Protein AF-A0A7S1SYM5-F1 (afdb_monomer_lite)

Structure (mmCIF, N/CA/C/O backbone):
data_AF-A0A7S1SYM5-F1
#
_entry.id   AF-A0A7S1SYM5-F1
#
loop_
_atom_site.group_PDB
_atom_site.id
_atom_site.type_symbol
_atom_site.label_atom_id
_atom_site.label_alt_id
_atom_site.label_comp_id
_atom_site.label_asym_id
_atom_site.label_entity_id
_atom_site.label_seq_id
_atom_site.pdbx_PDB_ins_code
_atom_site.Cartn_x
_atom_site.Cartn_y
_atom_site.Cartn_z
_atom_site.occupancy
_atom_site.B_iso_or_equiv
_atom_site.auth_seq_id
_atom_site.auth_comp_id
_atom_site.auth_asym_id
_atom_site.auth_atom_id
_atom_site.pdbx_PDB_model_num
ATOM 1 N N . GLY A 1 1 ? 42.046 -9.701 -51.899 1.00 54.72 1 GLY A N 1
ATOM 2 C CA . GLY A 1 1 ? 41.196 -8.752 -51.160 1.00 54.72 1 GLY A CA 1
ATOM 3 C C . GLY A 1 1 ? 41.971 -7.469 -50.987 1.00 54.72 1 GLY A C 1
ATOM 4 O O . GLY A 1 1 ? 43.163 -7.552 -50.727 1.00 54.72 1 GLY A O 1
ATOM 5 N N . GLY A 1 2 ? 41.330 -6.324 -51.197 1.00 84.88 2 GLY A N 1
ATOM 6 C CA . GLY A 1 2 ? 41.907 -4.997 -50.985 1.00 84.88 2 GLY A CA 1
ATOM 7 C C . GLY A 1 2 ? 40.916 -4.131 -50.215 1.00 84.88 2 GLY A C 1
ATOM 8 O O . GLY A 1 2 ? 39.729 -4.453 -50.175 1.00 84.88 2 GLY A O 1
ATOM 9 N N . VAL A 1 3 ? 41.409 -3.071 -49.584 1.00 93.19 3 VAL A N 1
ATOM 10 C CA . VAL A 1 3 ? 40.565 -2.087 -48.902 1.00 93.19 3 VAL A CA 1
ATOM 11 C C . VAL A 1 3 ? 40.059 -1.096 -49.947 1.00 93.19 3 VAL A C 1
ATOM 13 O O . VAL A 1 3 ? 40.856 -0.536 -50.697 1.00 93.19 3 VAL A O 1
ATOM 16 N N . MET A 1 4 ? 38.745 -0.901 -50.013 1.00 92.38 4 MET A N 1
ATOM 17 C CA . MET A 1 4 ? 38.145 0.229 -50.718 1.00 92.38 4 MET A CA 1
ATOM 18 C C . MET A 1 4 ? 38.021 1.389 -49.729 1.00 92.38 4 MET A C 1
ATOM 20 O O . MET A 1 4 ? 37.467 1.204 -48.649 1.00 92.38 4 MET A O 1
ATOM 24 N N . THR A 1 5 ? 38.513 2.567 -50.109 1.00 94.38 5 THR A N 1
ATOM 25 C CA . THR A 1 5 ? 38.431 3.788 -49.298 1.00 94.38 5 THR A CA 1
ATOM 26 C C . THR A 1 5 ? 37.737 4.879 -50.101 1.00 94.38 5 THR A C 1
ATOM 28 O O . THR A 1 5 ? 38.103 5.125 -51.249 1.00 94.38 5 THR A O 1
ATOM 31 N N . ILE A 1 6 ? 36.760 5.541 -49.488 1.00 95.44 6 ILE A N 1
ATOM 32 C CA . ILE A 1 6 ? 36.095 6.738 -50.011 1.00 95.44 6 ILE A CA 1
ATOM 33 C C . ILE A 1 6 ? 36.614 7.917 -49.186 1.00 95.44 6 ILE A C 1
ATOM 35 O O . ILE A 1 6 ? 36.618 7.841 -47.962 1.00 95.44 6 ILE A O 1
ATOM 39 N N . THR A 1 7 ? 37.117 8.960 -49.846 1.00 95.38 7 THR A N 1
ATOM 40 C CA . THR A 1 7 ? 37.791 10.100 -49.192 1.00 95.38 7 THR A CA 1
ATOM 41 C C . THR A 1 7 ? 36.966 11.386 -49.195 1.00 95.38 7 THR A C 1
ATOM 43 O O . THR A 1 7 ? 37.457 12.409 -48.736 1.00 95.38 7 THR A O 1
ATOM 46 N N . ASP A 1 8 ? 35.763 11.370 -49.771 1.00 96.75 8 ASP A N 1
ATOM 47 C CA . ASP A 1 8 ? 34.820 12.484 -49.654 1.00 96.75 8 ASP A CA 1
ATOM 48 C C . ASP A 1 8 ? 34.323 12.557 -48.198 1.00 96.75 8 ASP A C 1
ATOM 50 O O . ASP A 1 8 ? 33.925 11.543 -47.628 1.00 96.75 8 ASP A O 1
ATOM 54 N N . GLU A 1 9 ? 34.396 13.737 -47.582 1.00 95.88 9 GLU A N 1
ATOM 55 C CA . GLU A 1 9 ? 34.035 13.978 -46.176 1.00 95.88 9 GLU A CA 1
ATOM 56 C C . GLU A 1 9 ? 32.591 14.495 -46.018 1.00 95.88 9 GLU A C 1
ATOM 58 O O . GLU A 1 9 ? 32.188 14.915 -44.933 1.00 95.88 9 GLU A O 1
ATOM 63 N N . THR A 1 10 ? 31.792 14.492 -47.091 1.00 96.56 10 THR A N 1
ATOM 64 C CA . THR A 1 10 ? 30.400 14.955 -47.048 1.00 96.56 10 THR A CA 1
ATOM 65 C C . THR A 1 10 ? 29.561 14.079 -46.105 1.00 96.56 10 THR A C 1
ATOM 67 O O . THR A 1 10 ? 29.305 12.905 -46.386 1.00 96.56 10 THR A O 1
ATOM 70 N N . GLN A 1 11 ? 29.096 14.669 -44.999 1.00 95.94 11 GLN A N 1
ATOM 71 C CA . GLN A 1 11 ? 28.191 14.052 -44.020 1.00 95.94 11 GLN A CA 1
ATOM 72 C C . GLN A 1 11 ? 26.844 13.689 -44.666 1.00 95.94 11 GLN A C 1
ATOM 74 O O . GLN A 1 11 ? 26.252 14.503 -45.378 1.00 95.94 11 GLN A O 1
ATOM 79 N N . SER A 1 12 ? 26.326 12.495 -44.372 1.00 96.44 12 SER A N 1
ATOM 80 C CA . SER A 1 12 ? 24.958 12.120 -44.743 1.00 96.44 12 SER A CA 1
ATOM 81 C C . SER A 1 12 ? 23.951 12.720 -43.756 1.00 96.44 12 SER A C 1
ATOM 83 O O . SER A 1 12 ? 24.117 12.615 -42.541 1.00 96.44 12 SER A O 1
ATOM 85 N N . THR A 1 13 ? 22.916 13.369 -44.284 1.00 94.88 13 THR A N 1
ATOM 86 C CA . THR A 1 13 ? 21.792 13.944 -43.518 1.00 94.88 13 THR A CA 1
ATOM 87 C C . THR A 1 13 ? 20.434 13.393 -43.955 1.00 94.88 13 THR A C 1
ATOM 89 O O . THR A 1 13 ? 19.422 13.722 -43.342 1.00 94.88 13 THR A O 1
ATOM 92 N N . SER A 1 14 ? 20.411 12.582 -45.016 1.00 94.81 14 SER A N 1
ATOM 93 C CA . SER A 1 14 ? 19.266 11.816 -45.514 1.00 94.81 14 SER A CA 1
ATOM 94 C C . SER A 1 14 ? 19.772 10.695 -46.443 1.00 94.81 14 SER A C 1
ATOM 96 O O . SER A 1 14 ? 20.928 10.744 -46.877 1.00 94.81 14 SER A O 1
ATOM 98 N N . PRO A 1 15 ? 18.936 9.714 -46.833 1.00 94.69 15 PRO A N 1
ATOM 99 C CA . PRO A 1 15 ? 19.352 8.603 -47.695 1.00 94.69 15 PRO A CA 1
ATOM 100 C C . PRO A 1 15 ? 19.930 9.002 -49.066 1.00 94.69 15 PRO A C 1
ATOM 102 O O . PRO A 1 15 ? 20.580 8.186 -49.713 1.00 94.69 15 PRO A O 1
ATOM 105 N N . GLY A 1 16 ? 19.689 10.237 -49.526 1.00 95.19 16 GLY A N 1
ATOM 106 C CA . GLY A 1 16 ? 20.163 10.750 -50.818 1.00 95.19 16 GLY A CA 1
ATOM 107 C C . GLY A 1 16 ? 21.430 11.611 -50.756 1.00 95.19 16 GLY A C 1
ATOM 108 O O . GLY A 1 16 ? 21.807 12.185 -51.777 1.00 95.19 16 GLY A O 1
ATOM 109 N N . THR A 1 17 ? 22.063 11.766 -49.588 1.00 95.12 17 THR A N 1
ATOM 110 C CA . THR A 1 17 ? 23.243 12.630 -49.401 1.00 95.12 17 THR A CA 1
ATOM 111 C C . THR A 1 17 ? 24.419 11.886 -48.770 1.00 95.12 17 THR A C 1
ATOM 113 O O . THR A 1 17 ? 24.248 10.872 -48.094 1.00 95.12 17 THR A O 1
ATOM 116 N N . GLY A 1 18 ? 25.626 12.425 -48.960 1.00 95.81 18 GLY A N 1
ATOM 117 C CA . GLY A 1 18 ? 26.860 11.938 -48.345 1.00 95.81 18 GLY A CA 1
ATOM 118 C C . GLY A 1 18 ? 27.878 11.390 -49.347 1.00 95.81 18 GLY A C 1
ATOM 119 O O . GLY A 1 18 ? 27.638 11.348 -50.551 1.00 95.81 18 GLY A O 1
ATOM 120 N N . ALA A 1 19 ? 29.024 10.959 -48.823 1.00 96.56 19 ALA A N 1
ATOM 121 C CA . ALA A 1 19 ? 30.158 10.443 -49.593 1.00 96.56 19 ALA A CA 1
ATOM 122 C C . ALA A 1 19 ? 29.888 9.122 -50.350 1.00 96.56 19 ALA A C 1
ATOM 124 O O . ALA A 1 19 ? 30.554 8.822 -51.342 1.00 96.56 19 ALA A O 1
ATOM 125 N N . LEU A 1 20 ? 28.928 8.315 -49.882 1.00 95.50 20 LEU A N 1
ATOM 126 C CA . LEU A 1 20 ? 28.483 7.074 -50.521 1.00 95.50 20 LEU A CA 1
ATOM 127 C C . LEU A 1 20 ? 26.956 6.989 -50.469 1.00 95.50 20 LEU A C 1
ATOM 129 O O . LEU A 1 20 ? 26.384 6.959 -49.383 1.00 95.50 20 LEU A O 1
ATOM 133 N N . VAL A 1 21 ? 26.317 6.874 -51.634 1.00 96.25 21 VAL A N 1
ATOM 134 C CA . VAL A 1 21 ? 24.870 6.654 -51.770 1.00 96.25 21 VAL A CA 1
ATOM 135 C C . VAL A 1 21 ? 24.629 5.310 -52.454 1.00 96.25 21 VAL A C 1
ATOM 137 O O . VAL A 1 21 ? 25.224 5.018 -53.493 1.00 96.25 21 VAL A O 1
ATOM 140 N N . VAL A 1 22 ? 23.754 4.488 -51.872 1.00 95.81 22 VAL A N 1
ATOM 141 C CA . VAL A 1 22 ? 23.341 3.186 -52.414 1.00 95.81 22 VAL A CA 1
ATOM 142 C C . VAL A 1 22 ? 21.816 3.173 -52.511 1.00 95.81 22 VAL A C 1
ATOM 144 O O . VAL A 1 22 ? 21.139 3.077 -51.498 1.00 95.81 22 VAL A O 1
ATOM 147 N N . GLU A 1 23 ? 21.269 3.275 -53.726 1.00 93.62 23 GLU A N 1
ATOM 148 C CA . GLU A 1 23 ? 19.808 3.312 -53.949 1.00 93.62 23 GLU A CA 1
ATOM 149 C C . GLU A 1 23 ? 19.129 1.933 -53.809 1.00 93.62 23 GLU A C 1
ATOM 151 O O . GLU A 1 23 ? 17.915 1.844 -53.639 1.00 93.62 23 GLU A O 1
ATOM 156 N N . GLY A 1 24 ? 19.905 0.846 -53.906 1.00 94.75 24 GLY A N 1
ATOM 157 C CA . GLY A 1 24 ? 19.446 -0.529 -53.679 1.00 94.75 24 GLY A CA 1
ATOM 158 C C . GLY A 1 24 ? 19.664 -1.012 -52.239 1.00 94.75 24 GLY A C 1
ATOM 159 O O . GLY A 1 24 ? 20.011 -0.248 -51.347 1.00 94.75 24 GLY A O 1
ATOM 160 N N . GLY A 1 25 ? 19.502 -2.318 -52.006 1.00 94.25 25 GLY A N 1
ATOM 161 C CA . GLY A 1 25 ? 19.800 -2.923 -50.703 1.00 94.25 25 GLY A CA 1
ATOM 162 C C . GLY A 1 25 ? 21.305 -3.014 -50.418 1.00 94.25 25 GLY A C 1
ATOM 163 O O . GLY A 1 25 ? 22.087 -3.371 -51.301 1.00 94.25 25 GLY A O 1
ATOM 164 N N . LEU A 1 26 ? 21.701 -2.754 -49.169 1.00 95.62 26 LEU A N 1
ATOM 165 C CA . LEU A 1 26 ? 23.065 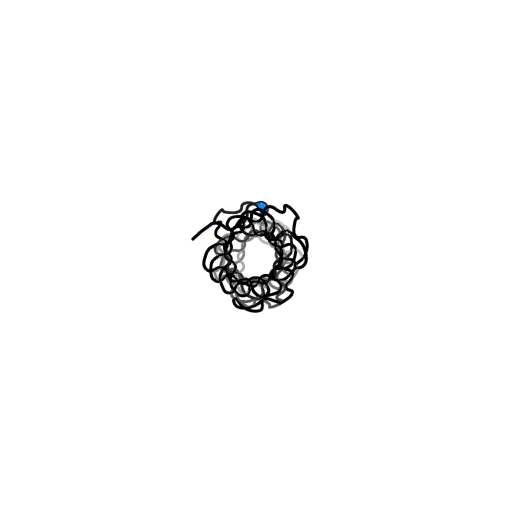-2.951 -48.672 1.00 95.62 26 LEU A CA 1
ATOM 166 C C . LEU A 1 26 ? 23.133 -4.221 -47.812 1.00 95.62 26 LEU A C 1
ATOM 168 O O . LEU A 1 26 ? 22.467 -4.316 -46.786 1.00 95.62 26 LEU A O 1
ATOM 172 N N . GLY A 1 27 ? 23.955 -5.191 -48.215 1.00 95.88 27 GLY A N 1
ATOM 173 C CA . GLY A 1 27 ? 24.239 -6.393 -47.429 1.00 95.88 27 GLY A CA 1
ATOM 174 C C . GLY A 1 27 ? 25.676 -6.394 -46.912 1.00 95.88 27 GLY A C 1
ATOM 175 O O . GLY A 1 27 ? 26.611 -6.273 -47.703 1.00 95.88 27 GLY A O 1
ATOM 176 N N . VAL A 1 28 ? 25.862 -6.583 -45.604 1.00 96.69 28 VAL A N 1
ATOM 177 C CA . VAL A 1 28 ? 27.183 -6.714 -44.971 1.00 96.69 28 VAL A CA 1
ATOM 178 C C . VAL A 1 28 ? 27.247 -8.059 -44.248 1.00 96.69 28 VAL A C 1
ATOM 180 O O . VAL A 1 28 ? 26.489 -8.311 -43.322 1.00 96.69 28 VAL A O 1
ATOM 183 N N . GLY A 1 29 ? 28.131 -8.963 -44.684 1.00 94.50 29 GLY A N 1
ATOM 184 C CA . GLY A 1 29 ? 28.217 -10.331 -44.137 1.00 94.50 29 GLY A CA 1
ATOM 185 C C . GLY A 1 29 ? 28.988 -10.464 -42.814 1.00 94.50 29 GLY A C 1
ATOM 186 O O . GLY A 1 29 ? 29.205 -11.580 -42.338 1.00 94.50 29 GLY A O 1
ATOM 187 N N . LYS A 1 30 ? 29.475 -9.345 -42.274 1.00 95.69 30 LYS A N 1
ATOM 188 C CA . LYS A 1 30 ? 30.255 -9.197 -41.036 1.00 95.69 30 LYS A CA 1
ATOM 189 C C . LYS A 1 30 ? 29.815 -7.901 -40.345 1.00 95.69 30 LYS A C 1
ATOM 191 O O . LYS A 1 30 ? 28.801 -7.319 -40.719 1.00 95.69 30 LYS 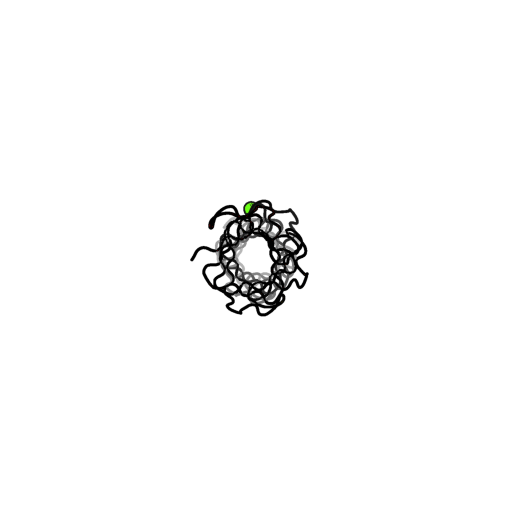A O 1
ATOM 196 N N . ASP A 1 31 ? 30.574 -7.454 -39.358 1.00 95.56 31 ASP A N 1
ATOM 197 C CA . ASP A 1 31 ? 30.227 -6.285 -38.560 1.00 95.56 31 ASP A CA 1
ATOM 198 C C . ASP A 1 31 ? 30.319 -4.987 -39.375 1.00 95.56 31 ASP A C 1
ATOM 200 O O . ASP A 1 31 ? 31.197 -4.820 -40.225 1.00 95.56 31 ASP A O 1
ATOM 204 N N . THR A 1 32 ? 29.420 -4.049 -39.082 1.00 96.31 32 THR A N 1
ATOM 205 C CA . THR A 1 32 ? 29.515 -2.653 -39.524 1.00 96.31 32 THR A CA 1
ATOM 206 C C . THR A 1 32 ? 29.787 -1.787 -38.304 1.00 96.31 32 THR A C 1
ATOM 208 O O . THR A 1 32 ? 29.072 -1.876 -37.310 1.00 96.31 32 THR A O 1
ATOM 211 N N . SER A 1 33 ? 30.818 -0.947 -38.374 1.00 96.25 33 SER A N 1
ATOM 212 C CA . SER A 1 33 ? 31.121 0.046 -37.345 1.00 96.25 33 SER A CA 1
ATOM 213 C C . SER A 1 33 ? 30.829 1.433 -37.905 1.00 96.25 33 SER A C 1
ATOM 215 O O . SER A 1 33 ? 31.365 1.801 -38.950 1.00 96.25 33 SER A O 1
ATOM 217 N N . ILE A 1 34 ? 29.964 2.181 -37.224 1.00 96.50 34 ILE A N 1
ATOM 218 C CA . ILE A 1 34 ? 29.624 3.563 -37.560 1.00 96.50 34 ILE A CA 1
ATOM 219 C C . ILE A 1 34 ? 30.276 4.456 -36.505 1.00 96.50 34 ILE A C 1
ATOM 221 O O . ILE A 1 34 ? 30.027 4.288 -35.315 1.00 96.50 34 ILE A O 1
ATOM 225 N N . GLY A 1 35 ? 31.152 5.367 -36.932 1.00 94.69 35 GLY A N 1
ATOM 226 C CA . GLY A 1 35 ? 31.817 6.310 -36.024 1.00 94.69 35 GLY A CA 1
ATOM 227 C C . GLY A 1 35 ? 30.967 7.534 -35.664 1.00 94.69 35 GLY A C 1
ATOM 228 O O . GLY A 1 35 ? 31.281 8.218 -34.695 1.00 94.69 35 GLY A O 1
ATOM 229 N N . GLY A 1 36 ? 29.926 7.812 -36.454 1.00 93.88 36 GLY A N 1
ATOM 230 C CA . GLY A 1 36 ? 28.935 8.861 -36.208 1.00 93.88 36 GLY A CA 1
ATOM 231 C C . GLY A 1 36 ? 27.561 8.289 -35.862 1.00 93.88 36 GLY A C 1
ATOM 232 O O . GLY A 1 36 ? 27.446 7.170 -35.364 1.00 93.88 36 GLY A O 1
ATOM 233 N N . ASP A 1 37 ? 26.515 9.051 -36.165 1.00 95.00 37 ASP A N 1
ATOM 234 C CA . ASP A 1 37 ? 25.140 8.647 -35.885 1.00 95.00 37 ASP A CA 1
ATOM 235 C C . ASP A 1 37 ? 24.619 7.630 -36.912 1.00 95.00 37 ASP A C 1
ATOM 237 O O . ASP A 1 37 ? 24.888 7.728 -38.112 1.00 95.00 37 ASP A O 1
ATOM 241 N N . LEU A 1 38 ? 23.816 6.676 -36.440 1.00 95.44 38 LEU A N 1
ATOM 242 C CA . LEU A 1 38 ? 22.961 5.847 -37.286 1.00 95.44 38 LEU A CA 1
ATOM 243 C C . LEU A 1 38 ? 21.556 6.456 -37.305 1.00 95.44 38 LEU A C 1
ATOM 245 O O . LEU A 1 38 ? 20.877 6.480 -36.280 1.00 95.44 38 LEU A O 1
ATOM 249 N N . ILE A 1 39 ? 21.107 6.907 -38.475 1.00 95.50 39 ILE A N 1
ATOM 250 C CA . ILE A 1 39 ? 19.749 7.417 -38.692 1.00 95.50 39 ILE A CA 1
ATOM 251 C C . ILE A 1 39 ? 18.975 6.382 -39.512 1.00 95.50 39 ILE A C 1
ATOM 253 O O . ILE A 1 39 ? 19.410 5.990 -40.592 1.00 95.50 39 ILE A O 1
ATOM 257 N N . VAL A 1 40 ? 17.822 5.944 -39.003 1.00 96.06 40 VAL A N 1
ATOM 258 C CA . VAL A 1 40 ? 16.925 5.000 -39.684 1.00 96.06 40 VAL A CA 1
ATOM 259 C C . VAL A 1 40 ? 15.575 5.680 -39.886 1.00 96.06 40 VAL A C 1
ATOM 261 O O . VAL A 1 40 ? 14.808 5.830 -38.943 1.00 96.06 40 VAL A O 1
ATOM 264 N N . GLU A 1 41 ? 15.281 6.099 -41.117 1.00 95.88 41 GLU A N 1
ATOM 265 C CA . GLU A 1 41 ? 14.046 6.835 -41.451 1.00 95.88 41 GLU A CA 1
ATOM 266 C C . GLU A 1 41 ? 12.819 5.932 -41.666 1.00 95.88 41 GLU A C 1
ATOM 268 O O . GLU A 1 41 ? 11.718 6.425 -41.908 1.00 95.88 41 GLU A O 1
ATOM 273 N N . GLY A 1 42 ? 12.983 4.606 -41.595 1.00 95.38 42 GLY A N 1
ATOM 274 C CA . GLY A 1 42 ? 11.859 3.680 -41.699 1.00 95.38 42 GLY A CA 1
ATOM 275 C C . GLY A 1 42 ? 10.813 3.957 -40.615 1.00 95.38 42 GLY A C 1
ATOM 276 O O . GLY A 1 42 ? 11.152 4.136 -39.445 1.00 95.38 42 GLY A O 1
ATOM 277 N N . THR A 1 43 ? 9.534 3.917 -40.977 1.00 95.44 43 THR A N 1
ATOM 278 C CA . THR A 1 43 ? 8.403 4.189 -40.070 1.00 95.44 43 THR A CA 1
ATOM 279 C C . THR A 1 43 ? 7.569 2.947 -39.749 1.00 95.44 43 THR A C 1
ATOM 281 O O . THR A 1 43 ? 6.455 3.064 -39.246 1.00 95.44 43 THR A O 1
ATOM 284 N N . ALA A 1 44 ? 8.077 1.751 -40.060 1.00 95.94 44 ALA A N 1
ATOM 285 C CA . ALA A 1 44 ? 7.372 0.511 -39.770 1.00 95.94 44 ALA A CA 1
ATOM 286 C C . ALA A 1 44 ? 7.286 0.295 -38.251 1.00 95.94 44 ALA A C 1
ATOM 288 O O . ALA A 1 44 ? 8.306 0.304 -37.563 1.00 95.94 44 ALA A O 1
ATOM 289 N N . GLU A 1 45 ? 6.076 0.077 -37.737 1.00 94.69 45 GLU A N 1
ATOM 290 C CA . GLU A 1 45 ? 5.866 -0.279 -36.333 1.00 94.69 45 GLU A CA 1
ATOM 291 C C . GLU A 1 45 ? 6.407 -1.684 -36.032 1.00 94.69 45 GLU A C 1
ATOM 293 O O . GLU A 1 45 ? 6.220 -2.623 -36.814 1.00 94.69 45 GLU A O 1
ATOM 298 N N . SER A 1 46 ? 7.037 -1.835 -34.867 1.00 96.50 46 SER A N 1
ATOM 299 C CA . SER A 1 46 ? 7.436 -3.133 -34.321 1.00 96.50 46 SER A CA 1
ATOM 300 C C . SER A 1 46 ? 6.282 -3.733 -33.522 1.00 96.50 46 SER A C 1
ATOM 302 O O . SER A 1 46 ? 5.998 -3.298 -32.411 1.00 96.50 46 SER A O 1
ATOM 304 N N . ASN A 1 47 ? 5.626 -4.749 -34.082 1.00 94.81 47 ASN A N 1
ATOM 305 C CA . ASN A 1 47 ? 4.548 -5.500 -33.424 1.00 94.81 47 ASN A CA 1
ATOM 306 C C . ASN A 1 47 ? 4.991 -6.913 -32.989 1.00 94.81 47 ASN A C 1
ATOM 308 O O . ASN A 1 47 ? 4.220 -7.662 -32.392 1.00 94.81 47 ASN A O 1
ATOM 312 N N . SER A 1 48 ? 6.227 -7.286 -33.323 1.00 95.88 48 SER A N 1
ATOM 313 C CA . SER A 1 48 ? 6.919 -8.514 -32.926 1.00 95.88 48 SER A CA 1
ATOM 314 C C . SER A 1 48 ? 8.432 -8.313 -33.059 1.00 95.88 48 SER A C 1
ATOM 316 O O . SER A 1 48 ? 8.877 -7.330 -33.660 1.00 95.88 48 SER A O 1
ATOM 318 N N . ILE A 1 49 ? 9.220 -9.281 -32.587 1.00 96.19 49 ILE A N 1
ATOM 319 C CA . ILE A 1 49 ? 10.689 -9.275 -32.697 1.00 96.19 49 ILE A CA 1
ATOM 320 C C . ILE A 1 49 ? 11.229 -9.268 -34.140 1.00 96.19 49 ILE A C 1
ATOM 322 O O . ILE A 1 49 ? 12.396 -8.953 -34.336 1.00 96.19 49 ILE A O 1
ATOM 326 N N . ASP A 1 50 ? 10.400 -9.577 -35.142 1.00 96.88 50 ASP A N 1
ATOM 327 C CA . ASP A 1 50 ? 10.806 -9.686 -36.553 1.00 96.88 50 ASP A CA 1
ATOM 328 C C . ASP A 1 50 ? 10.354 -8.483 -37.406 1.00 96.88 50 ASP A C 1
ATOM 330 O O . ASP A 1 50 ? 10.462 -8.505 -38.634 1.00 96.88 50 ASP A O 1
ATOM 334 N N . THR A 1 51 ? 9.791 -7.442 -36.782 1.00 95.62 51 THR A N 1
ATOM 335 C CA . THR A 1 51 ? 9.168 -6.306 -37.484 1.00 95.62 51 THR A CA 1
ATOM 336 C C . THR A 1 51 ? 9.702 -4.953 -37.026 1.00 95.62 51 THR A C 1
ATOM 338 O O . THR A 1 51 ? 10.242 -4.798 -35.931 1.00 95.62 51 THR A O 1
ATOM 341 N N . GLY A 1 52 ? 9.499 -3.950 -37.878 1.00 95.12 52 GLY A N 1
ATOM 342 C CA . GLY A 1 52 ? 9.908 -2.569 -37.661 1.00 95.12 52 GLY A CA 1
ATOM 343 C C . GLY A 1 52 ? 11.202 -2.202 -38.377 1.00 95.12 52 GLY A C 1
ATOM 344 O O . GLY A 1 52 ? 11.755 -2.974 -39.160 1.00 95.12 52 GLY A O 1
ATOM 345 N N . SER A 1 53 ? 11.658 -0.976 -38.148 1.00 96.06 53 SER A N 1
ATOM 346 C CA . SER A 1 53 ? 12.770 -0.385 -38.904 1.00 96.06 53 SER A CA 1
ATOM 347 C C . SER A 1 53 ? 14.154 -0.833 -38.434 1.00 96.06 53 SER A C 1
ATOM 349 O O . SER A 1 53 ? 15.112 -0.778 -39.202 1.00 96.06 53 SER A O 1
ATOM 351 N N . VAL A 1 54 ? 14.265 -1.286 -37.183 1.00 96.06 54 VAL A N 1
ATOM 352 C CA . VAL A 1 54 ? 15.482 -1.864 -36.604 1.00 96.06 54 VAL A CA 1
ATOM 353 C C . VAL A 1 54 ? 15.116 -3.205 -35.981 1.00 96.06 54 VAL A C 1
ATOM 355 O O . VAL A 1 54 ? 14.337 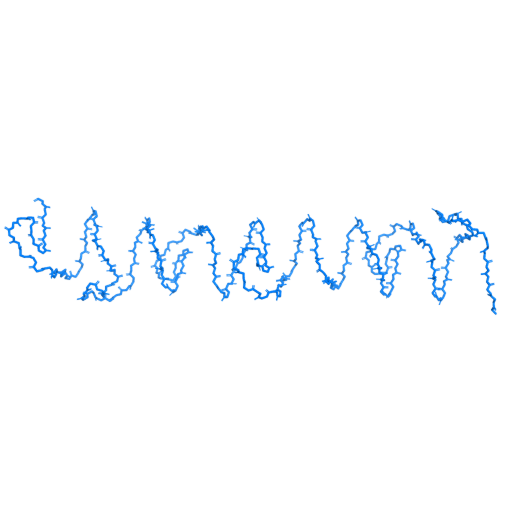-3.253 -35.035 1.00 96.06 54 VAL A O 1
ATOM 358 N N . VAL A 1 55 ? 15.701 -4.286 -36.497 1.00 96.06 55 VAL A N 1
ATOM 359 C CA . VAL A 1 55 ? 15.530 -5.651 -35.980 1.00 96.06 55 VAL A CA 1
ATOM 360 C C . VAL A 1 55 ? 16.895 -6.186 -35.565 1.00 96.06 55 VAL A C 1
ATOM 362 O O . VAL A 1 55 ? 17.805 -6.295 -36.388 1.00 96.06 55 VAL A O 1
ATOM 365 N N . ALA A 1 56 ? 17.042 -6.523 -34.285 1.00 95.38 56 ALA A N 1
ATOM 366 C CA . ALA A 1 56 ? 18.254 -7.114 -33.730 1.00 95.38 56 ALA A CA 1
ATOM 367 C C . ALA A 1 56 ? 17.938 -8.509 -33.176 1.00 95.38 56 ALA A C 1
ATOM 369 O O . ALA A 1 56 ? 17.258 -8.637 -32.167 1.00 95.38 56 ALA A O 1
ATOM 370 N N . TYR A 1 57 ? 18.462 -9.558 -33.817 1.00 91.69 57 TYR A N 1
ATOM 371 C CA . TYR A 1 57 ? 18.272 -10.947 -33.364 1.00 91.69 57 TYR A CA 1
ATOM 372 C C . TYR A 1 57 ? 19.121 -11.317 -32.131 1.00 91.69 57 TYR A C 1
ATOM 374 O O . TYR A 1 57 ? 18.910 -12.364 -31.523 1.00 91.69 57 TYR A O 1
ATOM 382 N N . GLY A 1 58 ? 20.123 -10.495 -31.797 1.00 94.00 58 GLY A N 1
ATOM 383 C CA . GLY A 1 58 ? 20.933 -10.609 -30.582 1.00 94.00 58 GLY A CA 1
ATOM 384 C C . GLY A 1 58 ? 20.484 -9.623 -29.499 1.00 94.00 58 GLY A C 1
ATOM 385 O O . GLY A 1 58 ? 19.332 -9.213 -29.453 1.00 94.00 58 GLY A O 1
ATOM 386 N N . GLY A 1 59 ? 21.408 -9.211 -28.630 1.00 93.69 59 GLY A N 1
ATOM 387 C CA . GLY A 1 59 ? 21.157 -8.128 -27.675 1.00 93.69 59 GLY A CA 1
ATOM 388 C C . GLY A 1 59 ? 21.366 -6.742 -28.291 1.00 93.69 59 GLY A C 1
ATOM 389 O O . GLY A 1 59 ? 22.182 -6.575 -29.198 1.00 93.69 59 GLY A O 1
ATOM 390 N N . LEU A 1 60 ? 20.680 -5.739 -27.746 1.00 96.12 60 LEU A N 1
ATOM 391 C CA . LEU A 1 60 ? 20.942 -4.326 -28.008 1.00 96.12 60 LEU A CA 1
ATOM 392 C C . LEU A 1 60 ? 21.665 -3.721 -26.800 1.00 96.12 60 LEU A C 1
ATOM 394 O O . LEU A 1 60 ? 21.105 -3.641 -25.709 1.00 96.12 60 LEU A O 1
ATOM 398 N N . GLY A 1 61 ? 22.915 -3.300 -26.986 1.00 94.38 61 GLY A N 1
ATOM 399 C CA . GLY A 1 61 ? 23.657 -2.554 -25.972 1.00 94.38 61 GLY A CA 1
ATOM 400 C C . GLY A 1 61 ? 23.433 -1.054 -26.132 1.00 94.38 61 GLY A C 1
ATOM 401 O O . GLY A 1 61 ? 23.746 -0.502 -27.183 1.00 94.38 61 GLY A O 1
ATOM 402 N N . VAL A 1 62 ? 22.946 -0.387 -25.087 1.00 96.88 62 VAL A N 1
ATOM 403 C CA . VAL A 1 62 ? 22.804 1.075 -25.050 1.00 96.88 62 VAL A CA 1
ATOM 404 C C . VAL A 1 62 ? 23.639 1.599 -23.886 1.00 96.88 62 VAL A C 1
ATOM 406 O O . VAL A 1 62 ? 23.273 1.430 -22.730 1.00 96.88 62 VAL A O 1
ATOM 409 N N . ALA A 1 63 ? 24.801 2.188 -24.179 1.00 95.38 63 ALA A N 1
ATOM 410 C CA . ALA A 1 63 ? 25.686 2.737 -23.144 1.00 95.38 63 ALA A CA 1
ATOM 411 C C . ALA A 1 63 ? 25.171 4.069 -22.565 1.00 95.38 63 ALA A C 1
ATOM 413 O O . ALA A 1 63 ? 25.516 4.437 -21.444 1.00 95.38 63 ALA A O 1
ATOM 414 N N . GLY A 1 64 ? 24.379 4.801 -23.354 1.00 95.62 64 GLY A N 1
ATOM 415 C CA . GLY A 1 64 ? 23.696 6.024 -22.944 1.00 95.62 64 GLY A CA 1
ATOM 416 C C . GLY A 1 64 ? 22.247 5.770 -22.531 1.00 95.62 64 GLY A C 1
ATOM 417 O O . GLY A 1 64 ? 21.869 4.675 -22.129 1.00 95.62 64 GLY A O 1
ATOM 418 N N . GLN A 1 65 ? 21.417 6.801 -22.658 1.00 95.62 65 GLN A N 1
ATOM 419 C CA . GLN A 1 65 ? 19.979 6.689 -22.422 1.00 95.62 65 GLN A CA 1
ATOM 420 C C . GLN A 1 65 ? 19.269 6.217 -23.695 1.00 95.62 65 GLN A C 1
ATOM 422 O O . GLN A 1 65 ? 19.577 6.695 -24.785 1.00 95.62 65 GLN A O 1
ATOM 427 N N . ALA A 1 66 ? 18.279 5.340 -23.548 1.00 97.00 66 ALA A N 1
ATOM 428 C CA . ALA A 1 66 ? 17.271 5.114 -24.577 1.00 97.00 66 ALA A CA 1
ATOM 429 C C . ALA A 1 66 ? 16.077 6.037 -24.296 1.00 97.00 66 ALA A C 1
ATOM 431 O O . ALA A 1 66 ? 15.508 5.992 -23.207 1.00 97.00 66 ALA A O 1
ATOM 432 N N . TYR A 1 67 ? 15.706 6.880 -25.259 1.00 96.69 67 TYR A N 1
ATOM 433 C CA . TYR A 1 67 ? 14.512 7.721 -25.175 1.00 96.69 67 TYR A CA 1
ATOM 434 C C . TYR A 1 67 ? 13.460 7.185 -26.145 1.00 96.69 67 TYR A C 1
ATOM 436 O O . TYR A 1 67 ? 13.620 7.293 -27.359 1.00 96.69 67 TYR A O 1
ATOM 444 N N . ILE A 1 68 ? 12.407 6.572 -25.607 1.00 96.69 68 ILE A N 1
ATOM 445 C CA . ILE A 1 68 ? 11.359 5.899 -26.380 1.00 96.69 68 ILE A CA 1
ATOM 446 C C . ILE A 1 68 ? 10.093 6.750 -26.281 1.00 96.69 68 ILE A C 1
ATOM 448 O O . ILE A 1 68 ? 9.584 6.981 -25.189 1.00 96.69 68 ILE A O 1
ATOM 452 N N . GLY A 1 69 ? 9.613 7.261 -27.418 1.00 95.25 69 GLY A N 1
ATOM 453 C CA . GLY A 1 69 ? 8.415 8.111 -27.464 1.00 95.25 69 GLY A CA 1
ATOM 454 C C . GLY A 1 69 ? 7.089 7.341 -27.453 1.00 95.25 69 GLY A C 1
ATOM 455 O O . GLY A 1 69 ? 6.047 7.950 -27.229 1.00 95.25 69 GLY A O 1
ATOM 456 N N . GLY A 1 70 ? 7.129 6.032 -27.719 1.00 94.19 70 GLY A N 1
ATOM 457 C CA . GLY A 1 70 ? 5.979 5.127 -27.679 1.00 94.19 70 GLY A CA 1
ATOM 458 C C . GLY A 1 70 ? 6.078 4.097 -26.555 1.00 94.19 70 GLY A C 1
ATOM 459 O O . GLY A 1 70 ? 6.931 4.194 -25.671 1.00 94.19 70 GLY A O 1
ATOM 460 N N . ASP A 1 71 ? 5.215 3.087 -26.613 1.00 94.88 71 ASP A N 1
ATOM 461 C CA . ASP A 1 71 ? 5.208 2.002 -25.635 1.00 94.88 71 ASP A CA 1
ATOM 462 C C . ASP A 1 71 ? 6.432 1.092 -25.792 1.00 94.88 71 ASP A C 1
ATOM 464 O O . ASP A 1 71 ? 6.952 0.877 -26.887 1.00 94.88 71 ASP A O 1
ATOM 468 N N . THR A 1 72 ? 6.880 0.515 -24.678 1.00 96.00 72 THR A N 1
ATOM 469 C CA . THR A 1 72 ? 7.883 -0.555 -24.677 1.00 96.00 72 THR A CA 1
ATOM 470 C C . THR A 1 72 ? 7.198 -1.862 -24.310 1.00 96.00 72 THR A C 1
ATOM 472 O O . THR A 1 72 ? 6.632 -1.982 -23.224 1.00 96.00 72 THR A O 1
ATOM 475 N N . VAL A 1 73 ? 7.266 -2.852 -25.197 1.00 96.50 73 VAL A N 1
ATOM 476 C CA . VAL A 1 73 ? 6.746 -4.202 -24.950 1.00 96.50 73 VAL A CA 1
ATOM 477 C C . VAL A 1 73 ? 7.919 -5.132 -24.668 1.00 96.50 73 VAL A C 1
ATOM 479 O O . VAL A 1 73 ? 8.851 -5.218 -25.464 1.00 96.50 73 VAL A O 1
ATOM 482 N N . LEU A 1 74 ? 7.869 -5.840 -23.539 1.00 96.00 74 LEU A N 1
ATOM 483 C CA . LEU A 1 74 ? 8.804 -6.913 -23.218 1.00 96.00 74 LEU A CA 1
ATOM 484 C C . LEU A 1 74 ? 8.030 -8.224 -23.116 1.00 96.00 74 LEU A C 1
ATOM 486 O O . LEU A 1 74 ? 7.097 -8.345 -22.327 1.00 96.00 74 LEU A O 1
ATOM 490 N N . GLU A 1 75 ? 8.444 -9.221 -23.894 1.00 95.62 75 GLU A N 1
ATOM 491 C CA . GLU A 1 75 ? 7.894 -10.581 -23.804 1.00 95.62 75 GLU A CA 1
ATOM 492 C C . GLU A 1 75 ? 8.483 -11.378 -22.625 1.00 95.62 75 GLU A C 1
ATOM 494 O O . GLU A 1 75 ? 8.022 -12.474 -22.314 1.00 95.62 75 GLU A O 1
ATOM 499 N N . GLN A 1 76 ? 9.514 -10.832 -21.975 1.00 95.62 76 GLN A N 1
ATOM 500 C CA . GLN A 1 76 ? 10.224 -11.407 -20.832 1.00 95.62 76 GLN A CA 1
ATOM 501 C C . GLN A 1 76 ? 10.320 -10.375 -19.695 1.00 95.62 76 GLN A C 1
ATOM 503 O O . GLN A 1 76 ? 9.684 -9.322 -19.731 1.00 95.62 76 GLN A O 1
ATOM 508 N N . ASN A 1 77 ? 11.111 -10.676 -18.666 1.00 95.19 77 ASN A N 1
ATOM 509 C CA . ASN A 1 77 ? 11.292 -9.793 -17.517 1.00 95.19 77 ASN A CA 1
ATOM 510 C C . ASN A 1 77 ? 12.061 -8.511 -17.873 1.00 95.19 77 ASN A C 1
ATOM 512 O O . ASN A 1 77 ? 12.936 -8.509 -18.738 1.00 95.19 77 ASN A O 1
ATOM 516 N N . LEU A 1 78 ? 11.767 -7.444 -17.128 1.00 96.44 78 LEU A N 1
ATOM 517 C CA . LEU A 1 78 ? 12.580 -6.235 -17.060 1.00 96.44 78 LEU A CA 1
ATOM 518 C C . LEU A 1 78 ? 13.387 -6.251 -15.755 1.00 96.44 78 LEU A C 1
ATOM 520 O O . LEU A 1 78 ? 12.805 -6.124 -14.679 1.00 96.44 78 LEU A O 1
ATOM 524 N N . ASP A 1 79 ? 14.711 -6.352 -15.851 1.00 96.31 79 ASP A N 1
ATOM 525 C CA . ASP A 1 79 ? 15.608 -6.221 -14.701 1.00 96.31 79 ASP A CA 1
ATOM 526 C C . ASP A 1 79 ? 16.081 -4.764 -14.561 1.00 96.31 79 ASP A C 1
ATOM 528 O O . ASP A 1 79 ? 16.724 -4.213 -15.456 1.00 96.31 79 ASP A O 1
ATOM 532 N N . VAL A 1 80 ? 15.779 -4.130 -13.424 1.00 96.88 80 VAL A N 1
ATOM 533 C CA . VAL A 1 80 ? 16.191 -2.751 -13.108 1.00 96.88 80 VAL A CA 1
ATOM 534 C C . VAL A 1 80 ? 17.131 -2.777 -11.905 1.00 96.88 80 VAL A C 1
ATOM 536 O O . VAL A 1 80 ? 16.716 -3.095 -10.797 1.00 96.88 80 VAL A O 1
ATOM 539 N N . TYR A 1 81 ? 18.403 -2.433 -12.115 1.00 94.31 81 TYR A N 1
ATOM 540 C CA . TYR A 1 81 ? 19.440 -2.505 -11.071 1.00 94.31 81 TYR A CA 1
ATOM 541 C C . TYR A 1 81 ? 19.431 -1.331 -10.079 1.00 94.31 81 TYR A C 1
ATOM 543 O O . TYR A 1 81 ? 20.009 -1.435 -9.000 1.00 94.31 81 TYR A O 1
ATOM 551 N N . TYR A 1 82 ? 18.812 -0.210 -10.452 1.00 94.25 82 TYR A N 1
ATOM 552 C CA . TYR A 1 82 ? 18.690 0.984 -9.613 1.00 94.25 82 TYR A CA 1
ATOM 553 C C . TYR A 1 82 ? 17.210 1.240 -9.288 1.00 94.25 82 TYR A C 1
ATOM 555 O O . TYR A 1 82 ? 16.500 0.330 -8.876 1.00 94.25 82 TYR A O 1
ATOM 563 N N . GLY A 1 83 ? 16.729 2.473 -9.452 1.00 93.94 83 GLY A N 1
ATOM 564 C CA . GLY A 1 83 ? 15.326 2.821 -9.248 1.00 93.94 83 GLY A CA 1
ATOM 565 C C . GLY A 1 83 ? 14.516 2.775 -10.540 1.00 93.94 83 GLY A C 1
ATOM 566 O O . GLY A 1 83 ? 15.021 3.097 -11.615 1.00 93.94 83 GLY A O 1
ATOM 567 N N . LEU A 1 84 ? 13.233 2.448 -10.407 1.00 96.38 84 LEU A N 1
ATOM 568 C CA . LEU A 1 84 ? 12.219 2.669 -11.432 1.00 96.38 84 LEU A CA 1
ATOM 569 C C . LEU A 1 84 ? 11.373 3.879 -11.019 1.00 96.38 84 LEU A C 1
ATOM 571 O O . LEU A 1 84 ? 10.712 3.848 -9.983 1.00 96.38 84 LEU A O 1
ATOM 575 N N . ASN A 1 85 ? 11.384 4.942 -11.821 1.00 96.56 85 ASN A N 1
ATOM 576 C CA . ASN A 1 85 ? 10.465 6.065 -11.652 1.00 96.56 85 ASN A CA 1
ATOM 577 C C . ASN A 1 85 ? 9.325 5.943 -12.667 1.00 96.56 85 ASN A C 1
ATOM 579 O O . ASN A 1 85 ? 9.578 5.823 -13.863 1.00 96.56 85 ASN A O 1
ATOM 583 N N . VAL A 1 86 ? 8.081 5.994 -12.190 1.00 96.94 86 VAL A N 1
ATOM 584 C CA . VAL A 1 86 ? 6.888 5.998 -13.043 1.00 96.94 86 VAL A CA 1
ATOM 585 C C . VAL A 1 86 ? 6.111 7.278 -12.763 1.00 96.94 86 VAL A C 1
ATOM 587 O O . VAL A 1 86 ? 5.663 7.500 -11.642 1.00 96.94 86 VAL A O 1
ATOM 590 N N . GLY A 1 87 ? 5.984 8.141 -13.772 1.00 95.31 87 GLY A N 1
ATOM 591 C CA . GLY A 1 87 ? 5.348 9.457 -13.622 1.00 95.31 87 GLY A CA 1
ATOM 592 C C . GLY A 1 87 ? 3.815 9.439 -13.618 1.00 95.31 87 GLY A C 1
ATOM 593 O O . GLY A 1 87 ? 3.196 10.450 -13.297 1.00 95.31 87 GLY A O 1
ATOM 594 N N . LEU A 1 88 ? 3.204 8.311 -13.987 1.00 95.19 88 LEU A N 1
ATOM 595 C CA . LEU A 1 88 ? 1.755 8.104 -14.060 1.00 95.19 88 LEU A CA 1
ATOM 596 C C . LEU A 1 88 ? 1.364 6.832 -13.285 1.00 95.19 88 LEU A C 1
ATOM 598 O O . LEU A 1 88 ? 2.105 6.360 -12.427 1.00 95.19 88 LEU A O 1
ATOM 602 N N . ALA A 1 89 ? 0.182 6.284 -13.559 1.00 95.19 89 ALA A N 1
ATOM 603 C CA . ALA A 1 89 ? -0.290 5.058 -12.932 1.00 95.19 89 ALA A CA 1
ATOM 604 C C . ALA A 1 89 ? 0.429 3.812 -13.476 1.00 95.19 89 ALA A C 1
ATOM 606 O O . ALA A 1 89 ? 0.684 3.697 -14.674 1.00 95.19 89 ALA A O 1
ATOM 607 N N . THR A 1 90 ? 0.653 2.839 -12.593 1.00 96.88 90 THR A N 1
ATOM 608 C CA . THR A 1 90 ? 1.131 1.496 -12.941 1.00 96.88 90 THR A CA 1
ATOM 609 C C . THR A 1 90 ? 0.021 0.486 -12.679 1.00 96.88 90 THR A C 1
ATOM 611 O O . THR A 1 90 ? -0.617 0.526 -11.630 1.00 96.88 90 THR A O 1
ATOM 614 N N . THR A 1 91 ? -0.183 -0.457 -13.599 1.00 96.88 91 THR A N 1
ATOM 615 C CA . THR A 1 91 ? -1.008 -1.651 -13.362 1.00 96.88 91 THR A CA 1
ATOM 616 C C . THR A 1 91 ? -0.102 -2.873 -13.323 1.00 96.88 91 THR A C 1
ATOM 618 O O . THR A 1 91 ? 0.658 -3.101 -14.259 1.00 96.88 91 THR A O 1
ATOM 621 N N . LEU A 1 92 ? -0.188 -3.673 -12.259 1.00 96.69 92 LEU A N 1
ATOM 622 C CA . LEU A 1 92 ? 0.518 -4.950 -12.158 1.00 96.69 92 LEU A CA 1
ATOM 623 C C . LEU A 1 92 ? -0.494 -6.093 -12.190 1.00 96.69 92 LEU A C 1
ATOM 625 O O . LEU A 1 92 ? -1.403 -6.147 -11.368 1.00 96.69 92 LEU A O 1
ATOM 629 N N . GLY A 1 93 ? -0.335 -7.020 -13.136 1.00 95.62 93 GLY A N 1
ATOM 630 C CA . GLY A 1 93 ? -1.292 -8.116 -13.339 1.00 95.62 93 GLY A CA 1
ATOM 631 C C . GLY A 1 93 ? -1.162 -9.286 -12.358 1.00 95.62 93 GLY A C 1
ATOM 632 O O . GLY A 1 93 ? -1.979 -10.203 -12.391 1.00 95.62 93 GLY A O 1
ATOM 633 N N . ARG A 1 94 ? -0.116 -9.306 -11.523 1.00 95.56 94 ARG A N 1
ATOM 634 C CA . ARG A 1 94 ? 0.168 -10.388 -10.567 1.00 95.56 94 ARG A CA 1
ATOM 635 C C . ARG A 1 94 ? 0.573 -9.809 -9.205 1.00 95.56 94 ARG A C 1
ATOM 637 O O . ARG A 1 94 ? -0.168 -9.029 -8.626 1.00 95.56 94 ARG A O 1
ATOM 644 N N . GLN A 1 95 ? 1.723 -10.217 -8.678 1.00 95.62 95 GLN A N 1
ATOM 645 C CA . GLN A 1 95 ? 2.199 -9.877 -7.343 1.00 95.62 95 GLN A CA 1
ATOM 646 C C . GLN A 1 95 ? 3.201 -8.720 -7.390 1.00 95.62 95 GLN A C 1
ATOM 648 O O . GLN A 1 95 ? 4.012 -8.637 -8.308 1.00 95.62 95 GLN A O 1
ATOM 653 N N . VAL A 1 96 ? 3.182 -7.888 -6.348 1.00 97.00 96 VAL A N 1
ATOM 654 C CA . VAL A 1 96 ? 4.291 -7.004 -5.966 1.00 97.00 96 VAL A CA 1
ATOM 655 C C . VAL A 1 96 ? 4.972 -7.635 -4.752 1.00 97.00 96 VAL A C 1
ATOM 657 O O . VAL A 1 96 ? 4.294 -7.973 -3.782 1.00 97.00 96 VAL A O 1
ATOM 660 N N . SER A 1 97 ? 6.290 -7.817 -4.795 1.00 96.81 97 SER A N 1
ATOM 661 C CA . SER A 1 97 ? 7.085 -8.289 -3.656 1.00 96.81 97 SER A CA 1
ATOM 662 C C . SER A 1 97 ? 8.144 -7.247 -3.324 1.00 96.81 97 SER A C 1
ATOM 664 O O . SER A 1 97 ? 8.817 -6.747 -4.223 1.00 96.81 97 SER A O 1
ATOM 666 N N . MET A 1 98 ? 8.268 -6.911 -2.042 1.00 97.06 98 MET A N 1
ATOM 667 C CA . MET A 1 98 ? 9.310 -6.027 -1.527 1.00 97.06 98 MET A CA 1
ATOM 668 C C . MET A 1 98 ? 10.222 -6.836 -0.616 1.00 97.06 98 MET A C 1
ATOM 670 O O . MET A 1 98 ? 9.738 -7.621 0.197 1.00 97.06 98 MET A O 1
ATOM 674 N N . LEU A 1 99 ? 11.531 -6.682 -0.801 1.00 95.75 99 LEU A N 1
ATOM 675 C CA . LEU A 1 99 ? 12.542 -7.510 -0.138 1.00 95.75 99 LEU A CA 1
ATOM 676 C C . LEU A 1 99 ? 13.212 -6.817 1.050 1.00 95.75 99 LEU A C 1
ATOM 678 O O . LEU A 1 99 ? 13.967 -7.464 1.768 1.00 95.75 99 LEU A O 1
ATOM 682 N N . ASP A 1 100 ? 12.967 -5.522 1.245 1.00 96.50 100 ASP A N 1
ATOM 683 C CA . ASP A 1 100 ? 13.456 -4.818 2.425 1.00 96.50 100 ASP A CA 1
ATOM 684 C C . ASP A 1 100 ? 12.698 -5.314 3.664 1.00 96.50 100 ASP A C 1
ATOM 686 O O . ASP A 1 100 ? 11.477 -5.183 3.757 1.00 96.50 100 ASP A O 1
ATOM 690 N N . THR A 1 101 ? 13.431 -5.942 4.585 1.00 95.88 101 THR A N 1
ATOM 691 C CA . THR A 1 101 ? 12.913 -6.520 5.833 1.00 95.88 101 THR A CA 1
ATOM 692 C C . THR A 1 101 ? 13.189 -5.634 7.045 1.00 95.88 101 THR A C 1
ATOM 694 O O . THR A 1 101 ? 13.105 -6.109 8.175 1.00 95.88 101 THR A O 1
ATOM 697 N N . THR A 1 102 ? 13.614 -4.389 6.836 1.00 95.31 102 THR A N 1
ATOM 698 C CA . THR A 1 102 ? 13.897 -3.454 7.925 1.00 95.31 102 THR A CA 1
ATOM 699 C C . THR A 1 102 ? 12.590 -3.052 8.607 1.00 95.31 102 THR A C 1
ATOM 701 O O . THR A 1 102 ? 11.653 -2.602 7.947 1.00 95.31 102 THR A O 1
ATOM 704 N N . ASP A 1 103 ? 12.521 -3.208 9.932 1.00 94.50 103 ASP A N 1
ATOM 705 C CA . ASP A 1 103 ? 11.369 -2.751 10.709 1.00 94.50 103 ASP A CA 1
ATOM 706 C C . ASP A 1 103 ? 11.222 -1.229 10.586 1.00 94.50 103 ASP A C 1
ATOM 708 O O . ASP A 1 103 ? 12.157 -0.472 10.853 1.00 94.50 103 ASP A O 1
ATOM 712 N N . ALA A 1 104 ? 10.027 -0.773 10.219 1.00 95.75 104 ALA A N 1
ATOM 713 C CA . ALA A 1 104 ? 9.717 0.646 10.142 1.00 95.75 104 ALA A CA 1
ATOM 714 C C . ALA A 1 104 ? 9.322 1.189 11.522 1.00 95.75 104 ALA A C 1
ATOM 716 O O . ALA A 1 104 ? 8.388 0.679 12.144 1.00 95.75 104 ALA A O 1
ATOM 717 N N . THR A 1 105 ? 9.966 2.267 11.977 1.00 92.62 105 THR A N 1
ATOM 718 C CA . THR A 1 105 ? 9.521 3.014 13.171 1.00 92.62 105 THR A CA 1
ATOM 719 C C . THR A 1 105 ? 8.781 4.304 12.814 1.00 92.62 105 THR A C 1
ATOM 721 O O . THR A 1 105 ? 8.147 4.931 13.664 1.00 92.62 105 THR A O 1
ATOM 724 N N . SER A 1 106 ? 8.810 4.678 11.532 1.00 91.69 106 SER A N 1
ATOM 725 C CA . SER A 1 106 ? 8.079 5.800 10.948 1.00 91.69 106 SER A CA 1
ATOM 726 C C . SER A 1 106 ? 7.647 5.494 9.509 1.00 91.69 106 SER A C 1
ATOM 728 O O . SER A 1 106 ? 8.144 4.562 8.878 1.00 91.69 106 SER A O 1
ATOM 730 N N . ILE A 1 107 ? 6.748 6.312 8.952 1.00 91.50 107 ILE A N 1
ATOM 731 C CA . ILE A 1 107 ? 6.257 6.130 7.576 1.00 91.50 107 ILE A CA 1
ATOM 732 C C . ILE A 1 107 ? 7.352 6.249 6.507 1.00 91.50 107 ILE A C 1
ATOM 734 O O . ILE A 1 107 ? 7.169 5.725 5.419 1.00 91.50 107 ILE A O 1
ATOM 738 N N . SER A 1 108 ? 8.462 6.944 6.776 1.00 90.75 108 SER A N 1
ATOM 739 C CA . SER A 1 108 ? 9.534 7.163 5.793 1.00 90.75 108 SER A CA 1
ATOM 740 C C . SER A 1 108 ? 10.575 6.047 5.757 1.00 90.75 108 SER A C 1
ATOM 742 O O . SER A 1 108 ? 11.383 6.012 4.837 1.00 90.75 108 SER A O 1
ATOM 744 N N . GLU A 1 109 ? 10.577 5.168 6.758 1.00 92.19 109 GLU A N 1
ATOM 745 C CA . GLU A 1 109 ? 11.493 4.022 6.851 1.00 92.19 109 GLU A CA 1
ATOM 746 C C . GLU A 1 109 ? 10.881 2.738 6.278 1.00 92.19 109 GLU A C 1
ATOM 748 O O . GLU A 1 109 ? 11.578 1.743 6.119 1.00 92.19 109 GLU A O 1
ATOM 753 N N . ALA A 1 110 ? 9.578 2.737 5.985 1.00 94.06 110 ALA A N 1
ATOM 754 C CA . ALA A 1 110 ? 8.882 1.553 5.508 1.00 94.06 110 ALA A CA 1
ATOM 755 C C . ALA A 1 110 ? 9.290 1.173 4.078 1.00 94.06 110 ALA A C 1
ATOM 757 O O . ALA A 1 110 ? 9.381 2.027 3.198 1.00 94.06 110 ALA A O 1
ATOM 758 N N . ALA A 1 111 ? 9.420 -0.135 3.828 1.00 96.38 111 ALA A N 1
ATOM 759 C CA . ALA A 1 111 ? 9.666 -0.691 2.495 1.00 96.38 111 ALA A CA 1
ATOM 760 C C . ALA A 1 111 ? 8.616 -0.232 1.463 1.00 96.38 111 ALA A C 1
ATOM 762 O O . ALA A 1 111 ? 8.936 0.038 0.307 1.00 96.38 111 ALA A O 1
ATOM 763 N N . VAL A 1 112 ? 7.357 -0.118 1.902 1.00 96.31 112 VAL A N 1
ATOM 764 C CA . VAL A 1 112 ? 6.239 0.425 1.125 1.00 96.31 112 VAL A CA 1
ATOM 765 C C . VAL A 1 112 ? 5.852 1.769 1.732 1.00 96.31 112 VAL A C 1
ATOM 767 O O . VAL A 1 112 ? 5.460 1.823 2.897 1.00 96.31 112 VAL A O 1
ATOM 770 N N . THR A 1 113 ? 5.857 2.838 0.937 1.00 95.62 113 THR A N 1
ATOM 771 C CA . THR A 1 113 ? 5.285 4.130 1.340 1.00 95.62 113 THR A CA 1
ATOM 772 C C . THR A 1 113 ? 4.194 4.553 0.364 1.00 95.62 113 THR A C 1
ATOM 774 O O . THR A 1 113 ? 4.325 4.407 -0.851 1.00 95.62 113 THR A O 1
ATOM 777 N N . LEU A 1 114 ? 3.076 5.043 0.900 1.00 95.44 114 LEU A N 1
ATOM 778 C CA . LEU A 1 114 ? 1.922 5.491 0.124 1.00 95.44 114 LEU A CA 1
ATOM 779 C C . LEU A 1 114 ? 1.499 6.861 0.643 1.00 95.44 114 LEU A C 1
ATOM 781 O O . LEU A 1 114 ? 0.973 6.975 1.746 1.00 95.44 114 LEU A O 1
ATOM 785 N N . SER A 1 115 ? 1.727 7.906 -0.152 1.00 94.19 115 SER A N 1
ATOM 786 C CA . SER A 1 115 ? 1.289 9.266 0.200 1.00 94.19 115 SER A CA 1
ATOM 787 C C . SER A 1 115 ? -0.227 9.458 0.049 1.00 94.19 115 SER A C 1
ATOM 789 O O . SER A 1 115 ? -0.786 10.395 0.612 1.00 94.19 115 SER A O 1
ATOM 791 N N . GLY A 1 116 ? -0.882 8.604 -0.746 1.00 95.31 116 GLY A N 1
ATOM 792 C CA . GLY A 1 116 ? -2.336 8.554 -0.918 1.00 95.31 116 GLY A CA 1
ATOM 793 C C . GLY A 1 116 ? -2.987 7.421 -0.118 1.00 95.31 116 GLY A C 1
ATOM 794 O O . GLY A 1 116 ? -2.340 6.743 0.673 1.00 95.31 116 GLY A O 1
ATOM 795 N N . GLY A 1 117 ? -4.283 7.201 -0.344 1.00 95.88 117 GLY A N 1
ATOM 796 C CA . GLY A 1 117 ? -5.005 6.081 0.264 1.00 95.88 117 GLY A CA 1
ATOM 797 C C . GLY A 1 117 ? -4.609 4.721 -0.323 1.00 95.88 117 GLY A C 1
ATOM 798 O O . GLY A 1 117 ? -4.188 4.624 -1.474 1.00 95.88 117 GLY A O 1
ATOM 799 N N . MET A 1 118 ? -4.807 3.665 0.466 1.00 96.94 118 MET A N 1
ATOM 800 C CA . MET A 1 118 ? -4.714 2.269 0.033 1.00 96.94 118 MET A CA 1
ATOM 801 C C . MET A 1 118 ? -6.124 1.686 -0.096 1.00 96.94 118 MET A C 1
ATOM 803 O O . MET A 1 118 ? -6.904 1.751 0.851 1.00 96.94 118 MET A O 1
ATOM 807 N N . GLY A 1 119 ? -6.443 1.093 -1.246 1.00 97.25 119 GLY A N 1
ATOM 808 C CA . GLY A 1 119 ? -7.668 0.318 -1.443 1.00 97.25 119 GLY A CA 1
ATOM 809 C C . GLY A 1 119 ? -7.351 -1.171 -1.520 1.00 97.25 119 GLY A C 1
ATOM 810 O O . GLY A 1 119 ? -6.519 -1.576 -2.329 1.00 97.25 119 GLY A O 1
ATOM 811 N N . VAL A 1 120 ? -8.031 -1.990 -0.717 1.00 98.00 120 VAL A N 1
ATOM 812 C CA . VAL A 1 120 ? -7.884 -3.452 -0.742 1.00 98.00 120 VAL A CA 1
ATOM 813 C C . VAL A 1 120 ? -9.269 -4.075 -0.890 1.00 98.00 120 VAL A C 1
ATOM 815 O O . VAL A 1 120 ? -10.149 -3.848 -0.070 1.00 98.00 120 VAL A O 1
ATOM 818 N N . ALA A 1 121 ? -9.485 -4.828 -1.969 1.00 97.62 121 ALA A N 1
ATOM 819 C CA . ALA A 1 121 ? -10.786 -5.440 -2.275 1.00 97.62 121 ALA A CA 1
ATOM 820 C C . ALA A 1 121 ? -11.033 -6.773 -1.543 1.00 97.62 121 ALA A C 1
ATOM 822 O O . ALA A 1 121 ? -12.114 -7.353 -1.640 1.00 97.62 121 ALA A O 1
ATOM 823 N N . LYS A 1 122 ? -9.997 -7.298 -0.893 1.00 97.69 122 LYS A N 1
ATOM 824 C CA . LYS A 1 122 ? -9.953 -8.576 -0.182 1.00 97.69 122 LYS A CA 1
ATOM 825 C C . LYS A 1 122 ? -9.266 -8.358 1.165 1.00 97.69 122 LYS A C 1
ATOM 827 O O . LYS A 1 122 ? -9.012 -7.221 1.553 1.00 97.69 122 LYS A O 1
ATOM 832 N N . ASP A 1 123 ? -8.967 -9.446 1.851 1.00 97.62 123 ASP A N 1
ATOM 833 C CA . ASP A 1 123 ? -8.385 -9.404 3.184 1.00 97.62 123 ASP A CA 1
ATOM 834 C C . ASP A 1 123 ? -6.950 -8.861 3.173 1.00 97.62 123 ASP A C 1
ATOM 836 O O . ASP A 1 123 ? -6.188 -9.044 2.217 1.00 97.62 123 ASP A O 1
ATOM 840 N N . VAL A 1 124 ? -6.579 -8.212 4.276 1.00 97.88 124 VAL A N 1
ATOM 841 C CA . VAL A 1 124 ? -5.201 -7.815 4.577 1.00 97.88 124 VAL A CA 1
ATOM 842 C C . VAL A 1 124 ? -4.689 -8.731 5.682 1.00 97.88 124 VAL A C 1
ATOM 844 O O . VAL A 1 124 ? -5.233 -8.741 6.782 1.00 97.88 124 VAL A O 1
ATOM 847 N N . HIS A 1 125 ? -3.625 -9.486 5.409 1.00 97.75 125 HIS A N 1
ATOM 848 C CA . HIS A 1 125 ? -2.945 -10.294 6.421 1.00 97.75 125 HIS A CA 1
ATOM 849 C C . HIS A 1 125 ? -1.705 -9.565 6.933 1.00 97.75 125 HIS A C 1
ATOM 851 O O . HIS A 1 125 ? -0.782 -9.288 6.168 1.00 97.75 125 HIS A O 1
ATOM 857 N N . ILE A 1 126 ? -1.676 -9.285 8.235 1.00 97.50 126 ILE A N 1
ATOM 858 C CA . ILE A 1 126 ? -0.565 -8.608 8.906 1.00 97.50 126 ILE A CA 1
ATOM 859 C C . ILE A 1 126 ? 0.081 -9.615 9.857 1.00 97.50 126 ILE A C 1
ATOM 861 O O . ILE A 1 126 ? -0.558 -10.081 10.794 1.00 97.50 126 ILE A O 1
ATOM 865 N N . GLY A 1 127 ? 1.338 -9.983 9.594 1.00 96.12 127 GLY A N 1
ATOM 866 C CA . GLY A 1 127 ? 2.083 -10.922 10.445 1.00 96.12 127 GLY A CA 1
ATOM 867 C C . GLY A 1 127 ? 2.640 -10.297 11.731 1.00 96.12 127 GLY A C 1
ATOM 868 O O . GLY A 1 127 ? 3.010 -11.023 12.647 1.00 96.12 127 GLY A O 1
ATOM 869 N N . GLY A 1 128 ? 2.713 -8.963 11.785 1.00 94.56 128 GLY A N 1
ATOM 870 C CA . GLY A 1 128 ? 3.131 -8.180 12.949 1.00 94.56 128 GLY A CA 1
ATOM 871 C C . GLY A 1 128 ? 2.007 -7.294 13.491 1.00 94.56 128 GLY A C 1
ATOM 872 O O . GLY A 1 128 ? 0.826 -7.567 13.297 1.00 94.56 128 GLY A O 1
ATOM 873 N N . ASN A 1 129 ? 2.379 -6.202 14.156 1.00 94.50 129 ASN A N 1
ATOM 874 C CA . ASN A 1 129 ? 1.420 -5.248 14.712 1.00 94.50 129 ASN A CA 1
ATOM 875 C C . ASN A 1 129 ? 0.900 -4.268 13.647 1.00 94.50 129 ASN A C 1
ATOM 877 O O . ASN A 1 129 ? 1.631 -3.879 12.736 1.00 94.50 129 ASN A O 1
ATOM 881 N N . LEU A 1 130 ? -0.339 -3.801 13.817 1.00 95.88 130 LEU A N 1
ATOM 882 C CA . LEU A 1 130 ? -0.899 -2.678 13.066 1.00 95.88 130 LEU A CA 1
ATOM 883 C C . LEU A 1 130 ? -0.738 -1.382 13.873 1.00 95.88 130 LEU A C 1
ATOM 885 O O . LEU A 1 130 ? -1.348 -1.223 14.928 1.00 95.88 130 LEU A O 1
ATOM 889 N N . PHE A 1 131 ? 0.049 -0.441 13.354 1.00 94.31 131 PHE A N 1
ATOM 890 C CA . PHE A 1 131 ? 0.210 0.893 13.934 1.00 94.31 131 PHE A CA 1
ATOM 891 C C . PHE A 1 131 ? -0.600 1.918 13.137 1.00 94.31 131 PHE A C 1
ATOM 893 O O . PHE A 1 131 ? -0.397 2.077 11.934 1.00 94.31 131 PHE A O 1
ATOM 900 N N . VAL A 1 132 ? -1.505 2.638 13.806 1.00 95.56 132 VAL A N 1
ATOM 901 C CA . VAL A 1 132 ? -2.355 3.670 13.193 1.00 95.56 132 VAL A CA 1
ATOM 902 C C . VAL A 1 132 ? -2.205 4.965 13.981 1.00 95.56 132 VAL A C 1
ATOM 904 O O . VAL A 1 132 ? -2.507 5.010 15.167 1.00 95.56 132 VAL A O 1
ATOM 907 N N . ALA A 1 133 ? -1.723 6.024 13.328 1.00 93.94 133 ALA A N 1
ATOM 908 C CA . ALA A 1 133 ? -1.451 7.306 13.987 1.00 93.94 133 ALA A CA 1
ATOM 909 C C . ALA A 1 133 ? -2.721 8.106 14.340 1.00 93.94 133 ALA A C 1
ATOM 911 O O . ALA A 1 133 ? -2.675 9.024 15.152 1.00 93.94 133 ALA A O 1
ATOM 912 N N . SER A 1 134 ? -3.844 7.807 13.687 1.00 95.12 134 SER A N 1
ATOM 913 C CA . SER A 1 134 ? -5.147 8.441 13.920 1.00 95.12 134 SER A CA 1
ATOM 914 C C . SER A 1 134 ? -6.154 7.392 14.407 1.00 95.12 134 SER A C 1
ATOM 916 O O . SER A 1 134 ? -5.809 6.552 15.230 1.00 95.12 134 SER A O 1
ATOM 918 N N . GLY A 1 135 ? -7.403 7.431 13.941 1.00 95.56 135 GLY A N 1
ATOM 919 C CA . GLY A 1 135 ? -8.414 6.433 14.288 1.00 95.56 135 GLY A CA 1
ATOM 920 C C . GLY A 1 135 ? -8.538 5.314 13.256 1.00 95.56 135 GLY A C 1
ATOM 921 O O . GLY A 1 135 ? -8.119 5.456 12.108 1.00 95.56 135 GLY A O 1
ATOM 922 N N . ILE A 1 136 ? -9.194 4.232 13.670 1.00 97.69 136 ILE A N 1
ATOM 923 C CA . ILE A 1 136 ? -9.718 3.183 12.792 1.00 97.69 136 ILE A CA 1
ATOM 924 C C . ILE A 1 136 ? -11.243 3.310 12.801 1.00 97.69 136 ILE A C 1
ATOM 926 O O . ILE A 1 136 ? -11.841 3.483 13.862 1.00 97.69 136 ILE A O 1
ATOM 930 N N . GLN A 1 137 ? -11.873 3.233 11.630 1.00 97.38 137 GLN A N 1
ATOM 931 C CA . GLN A 1 137 ? -13.328 3.216 11.496 1.00 97.38 137 GLN A CA 1
ATOM 932 C C . GLN A 1 137 ? -13.764 1.903 10.850 1.00 97.38 137 GLN A C 1
ATOM 934 O O . GLN A 1 137 ? -13.295 1.558 9.769 1.00 97.38 137 GLN A O 1
ATOM 939 N N . PHE A 1 138 ? -14.704 1.220 11.496 1.00 97.56 138 PHE A N 1
ATOM 940 C CA . PHE A 1 138 ? -15.411 0.072 10.940 1.00 97.56 138 PHE A CA 1
ATOM 941 C C . PHE A 1 138 ? -16.795 0.538 10.490 1.00 97.56 138 PHE A C 1
ATOM 943 O O . PHE A 1 138 ? -17.508 1.188 11.253 1.00 97.56 138 PHE A O 1
ATOM 950 N N . THR A 1 139 ? -17.145 0.271 9.234 1.00 97.50 139 THR A N 1
ATOM 951 C CA . THR A 1 139 ? -18.419 0.694 8.629 1.00 97.50 139 THR A CA 1
ATOM 952 C C . THR A 1 139 ? -19.438 -0.434 8.524 1.00 97.50 139 THR A C 1
ATOM 954 O O . THR A 1 139 ? -20.589 -0.175 8.174 1.00 97.50 139 THR A O 1
ATOM 957 N N . ASP A 1 140 ? -19.033 -1.671 8.817 1.00 97.75 140 ASP A N 1
ATOM 958 C CA . ASP A 1 140 ? -19.967 -2.777 8.968 1.00 97.75 140 ASP A CA 1
ATOM 959 C C . ASP A 1 140 ? -20.922 -2.469 10.134 1.00 97.75 140 ASP A C 1
ATOM 961 O O . ASP A 1 140 ? -20.507 -2.025 11.203 1.00 97.75 140 ASP A O 1
ATOM 965 N N . THR A 1 141 ? -22.218 -2.649 9.887 1.00 96.88 141 THR A N 1
ATOM 966 C CA . THR A 1 141 ? -23.307 -2.344 10.831 1.00 96.88 141 THR A CA 1
ATOM 967 C C . THR A 1 141 ? -23.887 -3.605 11.467 1.00 96.88 141 THR A C 1
ATOM 969 O O . THR A 1 141 ? -24.923 -3.547 12.121 1.00 96.88 141 THR A O 1
ATOM 972 N N . THR A 1 142 ? -23.238 -4.753 11.263 1.00 96.88 142 THR A N 1
ATOM 973 C CA . THR A 1 142 ? -23.630 -6.027 11.859 1.00 96.88 142 THR A CA 1
ATOM 974 C C . THR A 1 142 ? -23.441 -5.979 13.377 1.00 96.88 142 THR A C 1
ATOM 976 O O . THR A 1 142 ? -22.313 -5.860 13.864 1.00 96.88 142 THR A O 1
ATOM 979 N N . ASP A 1 143 ? -24.546 -6.091 14.120 1.00 96.62 143 ASP A N 1
ATOM 980 C CA . ASP A 1 143 ? -24.533 -6.223 15.579 1.00 96.62 143 ASP A CA 1
ATOM 981 C C . ASP A 1 143 ? -23.783 -7.494 16.010 1.00 96.62 143 ASP A C 1
ATOM 983 O O . ASP A 1 143 ? -23.867 -8.543 15.368 1.00 96.62 143 ASP A O 1
ATOM 987 N N . SER A 1 144 ? -23.077 -7.409 17.138 1.00 97.50 144 SER A N 1
ATOM 988 C CA . SER A 1 144 ? -22.492 -8.576 17.800 1.00 97.50 144 SER A CA 1
ATOM 989 C C . SER A 1 144 ? -23.566 -9.290 18.621 1.00 97.50 144 SER A C 1
ATOM 991 O O . SER A 1 144 ? -24.230 -8.682 19.464 1.00 97.50 144 SER A O 1
ATOM 993 N N . THR A 1 145 ? -23.743 -10.587 18.370 1.00 95.75 145 THR A N 1
ATOM 994 C CA . THR A 1 145 ? -24.706 -11.434 19.102 1.00 95.75 145 THR A CA 1
ATOM 995 C C . THR A 1 145 ? -24.030 -12.465 20.002 1.00 95.75 145 THR A C 1
ATOM 997 O O . THR A 1 145 ? -24.657 -12.986 20.922 1.00 95.75 145 THR A O 1
ATOM 1000 N N . ASP A 1 146 ? -22.747 -12.718 19.761 1.00 95.62 146 ASP A N 1
ATOM 1001 C CA . ASP A 1 146 ? -21.844 -13.533 20.566 1.00 95.62 146 ASP A CA 1
ATOM 1002 C C . ASP A 1 146 ? -20.403 -13.005 20.407 1.00 95.62 146 ASP A C 1
ATOM 1004 O O . ASP A 1 146 ? -20.159 -12.010 19.722 1.00 95.62 146 ASP A O 1
ATOM 1008 N N . LYS A 1 147 ? -19.433 -13.669 21.041 1.00 96.06 147 LYS A N 1
ATOM 1009 C CA . LYS A 1 147 ? -18.024 -13.247 21.024 1.00 96.06 147 LYS A CA 1
ATOM 1010 C C . LYS A 1 147 ? -17.325 -13.358 19.655 1.00 96.06 147 LYS A C 1
ATOM 1012 O O . LYS A 1 147 ? -16.238 -12.812 19.521 1.00 96.06 147 LYS A O 1
ATOM 1017 N N . ASP A 1 148 ? -17.925 -14.040 18.677 1.00 97.00 148 ASP A N 1
ATOM 1018 C CA . ASP A 1 148 ? -17.308 -14.381 17.386 1.00 97.00 148 ASP A CA 1
ATOM 1019 C C . ASP A 1 148 ? -17.996 -13.669 16.202 1.00 97.00 148 ASP A C 1
ATOM 1021 O O . ASP A 1 148 ? -17.733 -13.976 15.037 1.00 97.00 148 ASP A O 1
ATOM 1025 N N . THR A 1 149 ? -18.895 -12.718 16.483 1.00 96.38 149 THR A N 1
ATOM 1026 C CA . THR A 1 149 ? -19.716 -12.018 15.484 1.00 96.38 149 THR A CA 1
ATOM 1027 C C . THR A 1 149 ? -19.662 -10.499 15.635 1.00 96.38 149 THR A C 1
ATOM 1029 O O . THR A 1 149 ? -19.396 -9.961 16.710 1.00 96.38 149 THR A O 1
ATOM 1032 N N . GLY A 1 150 ? -19.979 -9.800 14.543 1.00 96.19 150 GLY A N 1
ATOM 1033 C CA . GLY A 1 150 ? -20.060 -8.342 14.472 1.00 96.19 150 GLY A CA 1
ATOM 1034 C C . GLY A 1 150 ? -18.934 -7.714 13.648 1.00 96.19 150 GLY A C 1
ATOM 1035 O O . GLY A 1 150 ? -18.077 -8.402 13.098 1.00 96.19 150 GLY A O 1
ATOM 1036 N N . ALA A 1 151 ? -18.945 -6.384 13.566 1.00 97.25 151 ALA A N 1
ATOM 1037 C CA . ALA A 1 151 ? -18.002 -5.606 12.755 1.00 97.25 151 ALA A CA 1
ATOM 1038 C C . ALA A 1 151 ? -16.534 -5.688 13.218 1.00 97.25 151 ALA A C 1
ATOM 1040 O O . ALA A 1 151 ? -15.615 -5.468 12.428 1.00 97.25 151 ALA A O 1
ATOM 1041 N N . LEU A 1 152 ? -16.311 -5.957 14.506 1.00 96.94 152 LEU A N 1
ATOM 1042 C CA . LEU A 1 152 ? -14.991 -6.077 15.112 1.00 96.94 152 LEU A CA 1
ATOM 1043 C C . LEU A 1 152 ? -15.004 -7.225 16.124 1.00 96.94 152 LEU A C 1
ATOM 1045 O O . LEU A 1 152 ? -15.732 -7.170 17.112 1.00 96.94 152 LEU A O 1
ATOM 1049 N N . VAL A 1 153 ? -14.155 -8.224 15.890 1.00 97.38 153 VAL A N 1
ATOM 1050 C CA . VAL A 1 153 ? -13.936 -9.368 16.783 1.00 97.38 153 VAL A CA 1
ATOM 1051 C C . VAL A 1 153 ? -12.496 -9.320 17.286 1.00 97.38 153 VAL A C 1
ATOM 1053 O O . VAL A 1 153 ? -11.561 -9.217 16.490 1.00 97.38 153 VAL A O 1
ATOM 1056 N N . LEU A 1 154 ? -12.314 -9.385 18.606 1.00 96.38 154 LEU A N 1
ATOM 1057 C CA . LEU A 1 154 ? -11.002 -9.485 19.244 1.00 96.38 154 LEU A CA 1
ATOM 1058 C C . LEU A 1 154 ? -10.943 -10.767 20.075 1.00 96.38 154 LEU A C 1
ATOM 1060 O O . LEU A 1 154 ? -11.632 -10.885 21.080 1.00 96.38 154 LEU A O 1
ATOM 1064 N N . GLU A 1 155 ? -10.073 -11.695 19.682 1.00 95.06 155 GLU A N 1
ATOM 1065 C CA . GLU A 1 155 ? -9.821 -12.929 20.447 1.00 95.06 155 GLU A CA 1
ATOM 1066 C C . GLU A 1 155 ? -8.964 -12.679 21.701 1.00 95.06 155 GLU A C 1
ATOM 1068 O O . GLU A 1 155 ? -8.959 -13.463 22.649 1.00 95.06 155 GLU A O 1
ATOM 1073 N N . GLY A 1 156 ? -8.200 -11.582 21.697 1.00 95.00 156 GLY A N 1
ATOM 1074 C CA . GLY A 1 156 ? -7.445 -11.100 22.849 1.00 95.00 156 GLY A CA 1
ATOM 1075 C C . GLY A 1 156 ? -8.248 -10.129 23.717 1.00 95.00 156 GLY A C 1
ATOM 1076 O O . GLY A 1 156 ? -9.401 -9.807 23.446 1.00 95.00 156 GLY A O 1
ATOM 1077 N N . GLY A 1 157 ? -7.609 -9.614 24.767 1.00 95.25 157 GLY A N 1
ATOM 1078 C CA . GLY A 1 157 ? -8.196 -8.549 25.579 1.00 95.25 157 GLY A CA 1
ATOM 1079 C C . GLY A 1 157 ? -8.281 -7.216 24.827 1.00 95.25 157 GLY A C 1
ATOM 1080 O O . GLY A 1 157 ? -7.462 -6.922 23.957 1.00 95.25 157 GLY A O 1
ATOM 1081 N N . LEU A 1 158 ? -9.240 -6.380 25.225 1.00 97.12 158 LEU A N 1
ATOM 1082 C CA . LEU A 1 158 ? -9.348 -4.989 24.793 1.00 97.12 158 LEU A CA 1
ATOM 1083 C C . LEU A 1 158 ? -8.889 -4.069 25.931 1.00 97.12 158 LEU A C 1
ATOM 1085 O O . LEU A 1 158 ? -9.523 -4.011 26.983 1.00 97.12 158 LEU A O 1
ATOM 1089 N N . GLY A 1 159 ? -7.790 -3.347 25.721 1.00 96.44 159 GLY A N 1
ATOM 1090 C CA . GLY A 1 159 ? -7.359 -2.267 26.608 1.00 96.44 159 GLY A CA 1
ATOM 1091 C C . GLY A 1 159 ? -7.856 -0.921 26.091 1.00 96.44 159 GLY A C 1
ATOM 1092 O O . GLY A 1 159 ? -7.647 -0.602 24.922 1.00 96.44 159 GLY A O 1
ATOM 1093 N N . VAL A 1 160 ? -8.481 -0.119 26.954 1.00 97.19 160 VAL A N 1
ATOM 1094 C CA . VAL A 1 160 ? -8.884 1.257 26.630 1.00 97.19 160 VAL A CA 1
ATOM 1095 C C . VAL A 1 160 ? -8.438 2.176 27.762 1.00 97.19 160 VAL A C 1
ATOM 1097 O O . VAL A 1 160 ? -8.940 2.078 28.875 1.00 97.19 160 VAL A O 1
ATOM 1100 N N . GLU A 1 161 ? -7.471 3.050 27.480 1.00 97.50 161 GLU A N 1
ATOM 1101 C CA . GLU A 1 161 ? -6.916 3.992 28.468 1.00 97.50 161 GLU A CA 1
ATOM 1102 C C . GLU A 1 161 ? -7.908 5.112 28.816 1.00 97.50 161 GLU A C 1
ATOM 1104 O O . GLU A 1 161 ? -7.989 5.581 29.948 1.00 97.50 161 GLU A O 1
ATOM 1109 N N . LEU A 1 162 ? -8.673 5.554 27.817 1.00 96.88 162 LEU A N 1
ATOM 1110 C CA . LEU A 1 162 ? -9.675 6.605 27.955 1.00 96.88 162 LEU A CA 1
ATOM 1111 C C . LEU A 1 162 ? -11.092 6.015 27.998 1.00 96.88 162 LEU A C 1
ATOM 1113 O O . LEU A 1 162 ? -11.306 4.806 28.021 1.00 96.88 162 LEU A O 1
ATOM 1117 N N . SER A 1 163 ? -12.097 6.885 28.040 1.00 96.88 163 SER A N 1
ATOM 1118 C CA . SER A 1 163 ? -13.495 6.466 28.114 1.00 96.88 163 SER A CA 1
ATOM 1119 C C . SER A 1 163 ? -13.960 5.729 26.852 1.00 96.88 163 SER A C 1
ATOM 1121 O O . SER A 1 163 ? -13.614 6.104 25.734 1.00 96.88 163 SER A O 1
ATOM 1123 N N . THR A 1 164 ? -14.830 4.735 27.040 1.00 97.50 164 THR A N 1
ATOM 1124 C CA . THR A 1 164 ? -15.591 4.080 25.964 1.00 97.50 164 THR A CA 1
ATOM 1125 C C . THR A 1 164 ? -17.053 4.510 26.044 1.00 97.50 164 THR A C 1
ATOM 1127 O O . THR A 1 164 ? -17.641 4.481 27.123 1.00 97.50 164 THR A O 1
ATOM 1130 N N . ASN A 1 165 ? -17.652 4.879 24.909 1.00 97.50 165 ASN A N 1
ATOM 1131 C CA . ASN A 1 165 ? -19.093 5.115 24.793 1.00 97.50 165 ASN A CA 1
ATOM 1132 C C . ASN A 1 165 ? -19.722 3.988 23.971 1.00 97.50 165 ASN A C 1
ATOM 1134 O O . ASN A 1 165 ? -19.349 3.787 22.817 1.00 97.50 165 ASN A O 1
ATOM 1138 N N . LEU A 1 166 ? -20.688 3.281 24.554 1.00 97.00 166 LEU A N 1
ATOM 1139 C CA . LEU A 1 166 ? -21.418 2.194 23.903 1.00 97.00 166 LEU A CA 1
ATOM 1140 C C . LEU A 1 166 ? -22.833 2.684 23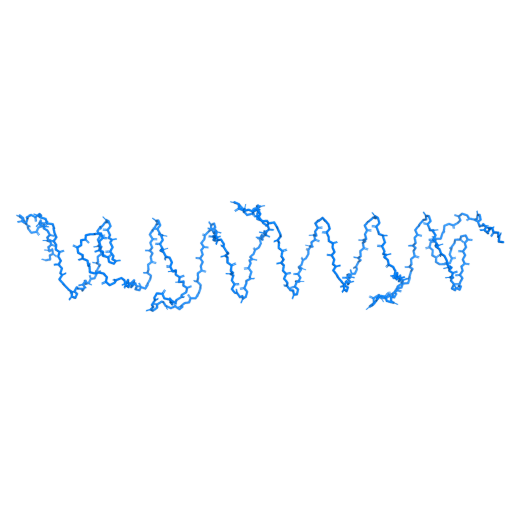.588 1.00 97.00 166 LEU A C 1
ATOM 1142 O O . LEU A 1 166 ? -23.588 3.024 24.495 1.00 97.00 166 LEU A O 1
ATOM 1146 N N . GLY A 1 167 ? -23.173 2.761 22.300 1.00 95.75 167 GLY A N 1
ATOM 1147 C CA . GLY A 1 167 ? -24.517 3.160 21.863 1.00 95.75 167 GLY A CA 1
ATOM 1148 C C . GLY A 1 167 ? -25.564 2.051 22.015 1.00 95.75 167 GLY A C 1
ATOM 1149 O O . GLY A 1 167 ? -26.752 2.346 22.115 1.00 95.75 167 GLY A O 1
ATOM 1150 N N . GLY A 1 168 ? -25.117 0.792 22.032 1.00 94.81 168 GLY A N 1
ATOM 1151 C CA . GLY A 1 168 ? -25.943 -0.397 22.236 1.00 94.81 168 GLY A CA 1
ATOM 1152 C C . GLY A 1 168 ? -25.771 -1.013 23.626 1.00 94.81 168 GLY A C 1
ATOM 1153 O O . GLY A 1 168 ? -25.295 -0.377 24.567 1.00 94.81 168 GLY A O 1
ATOM 1154 N N . THR A 1 169 ? -26.162 -2.277 23.755 1.00 95.94 169 THR A N 1
ATOM 1155 C CA . THR A 1 169 ? -26.020 -3.048 24.995 1.00 95.94 169 THR A CA 1
ATOM 1156 C C . THR A 1 169 ? -24.577 -3.516 25.196 1.00 95.94 169 THR A C 1
ATOM 1158 O O . THR A 1 169 ? -23.938 -3.988 24.261 1.00 95.94 169 THR A O 1
ATOM 1161 N N . LEU A 1 170 ? -24.080 -3.442 26.434 1.00 96.38 170 LEU A N 1
ATOM 1162 C CA . LEU A 1 170 ? -22.892 -4.181 26.858 1.00 96.38 170 L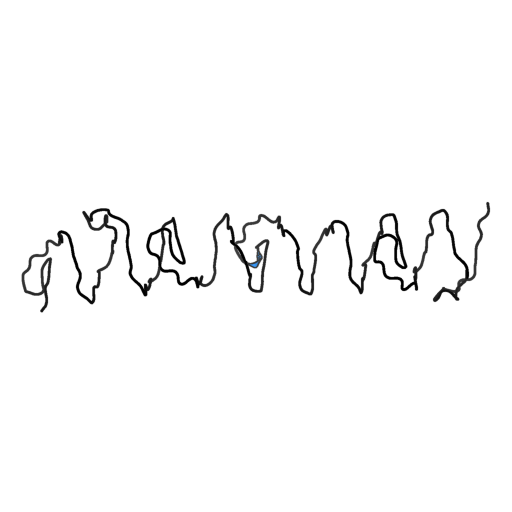EU A CA 1
ATOM 1163 C C . LEU A 1 170 ? -23.316 -5.559 27.373 1.00 96.38 170 LEU A C 1
ATOM 1165 O O . LEU A 1 170 ? -23.986 -5.647 28.402 1.00 96.38 170 LEU A O 1
ATOM 1169 N N . THR A 1 171 ? -22.890 -6.619 26.692 1.00 96.31 171 THR A N 1
ATOM 1170 C CA . THR A 1 171 ? -23.079 -8.008 27.132 1.00 96.31 171 THR A CA 1
ATOM 1171 C C . THR A 1 171 ? -21.726 -8.601 27.508 1.00 96.31 171 THR A C 1
ATOM 1173 O O . THR A 1 171 ? -20.801 -8.583 26.699 1.00 96.31 171 THR A O 1
ATOM 1176 N N . VAL A 1 172 ? -21.599 -9.140 28.724 1.00 96.31 172 VAL A N 1
ATOM 1177 C CA . VAL A 1 172 ? -20.366 -9.783 29.208 1.00 96.31 172 VAL A CA 1
ATOM 1178 C C . VAL A 1 172 ? -20.626 -11.272 29.409 1.00 96.31 172 VAL A C 1
ATOM 1180 O O . VAL A 1 172 ? -21.524 -11.645 30.157 1.00 96.31 172 VAL A O 1
ATOM 1183 N N . HIS A 1 173 ? -19.853 -12.117 28.725 1.00 94.88 173 HIS A N 1
ATOM 1184 C CA . HIS A 1 173 ? -20.087 -13.566 28.654 1.00 94.88 173 HIS A CA 1
ATOM 1185 C C . HIS A 1 173 ? -19.411 -14.378 29.769 1.00 94.88 173 HIS A C 1
ATOM 1187 O O . HIS A 1 173 ? -19.612 -15.588 29.839 1.00 94.88 173 HIS A O 1
ATOM 1193 N N . ASP A 1 174 ? -18.603 -13.752 30.626 1.00 95.50 174 ASP A N 1
ATOM 1194 C CA . ASP A 1 174 ? -17.995 -14.444 31.762 1.00 95.50 174 ASP A CA 1
ATOM 1195 C C . ASP A 1 174 ? -19.082 -14.880 32.762 1.00 95.50 174 ASP A C 1
ATOM 1197 O O . ASP A 1 174 ? -19.788 -14.051 33.339 1.00 95.50 174 ASP A O 1
ATOM 1201 N N . THR A 1 175 ? -19.223 -16.197 32.941 1.00 95.12 175 THR A N 1
ATOM 1202 C CA . THR A 1 175 ? -20.207 -16.832 33.830 1.00 95.12 175 THR A CA 1
ATOM 1203 C C . THR A 1 175 ? -19.670 -17.070 35.243 1.00 95.12 175 THR A C 1
ATOM 1205 O O . THR A 1 175 ? -20.281 -17.814 36.008 1.00 95.12 175 THR A O 1
ATOM 1208 N N . THR A 1 176 ? -18.501 -16.527 35.585 1.00 93.62 176 THR A N 1
ATOM 1209 C CA . THR A 1 176 ? -17.891 -16.693 36.907 1.00 93.62 176 THR A CA 1
ATOM 1210 C C . THR A 1 176 ? -18.685 -15.931 37.968 1.00 93.62 176 THR A C 1
ATOM 1212 O O . THR A 1 176 ? -18.851 -14.713 37.880 1.00 93.62 176 THR A O 1
ATOM 1215 N N . ASP A 1 177 ? -19.140 -16.643 39.004 1.00 91.62 177 ASP A N 1
ATOM 1216 C CA . ASP A 1 177 ? -19.837 -16.037 40.139 1.00 91.62 177 ASP A CA 1
ATOM 1217 C C . ASP A 1 177 ? -18.950 -15.019 40.866 1.00 91.62 177 ASP A C 1
ATOM 1219 O O . ASP A 1 177 ? -17.799 -15.294 41.229 1.00 91.62 177 ASP A O 1
ATOM 1223 N N . ALA A 1 178 ? -19.524 -13.850 41.151 1.00 93.94 178 ALA A N 1
ATOM 1224 C CA . ALA A 1 178 ? -18.833 -12.813 41.892 1.00 93.94 178 ALA A CA 1
ATOM 1225 C C . ALA A 1 178 ? -18.737 -13.162 43.385 1.00 93.94 178 ALA A C 1
ATOM 1227 O O . ALA A 1 178 ? -19.725 -13.099 44.116 1.00 93.94 178 ALA A O 1
ATOM 1228 N N . THR A 1 179 ? -17.540 -13.511 43.861 1.00 90.69 179 THR A N 1
ATOM 1229 C CA . THR A 1 179 ? -17.300 -13.877 45.277 1.00 90.69 179 THR A CA 1
ATOM 1230 C C . THR A 1 179 ? -16.573 -12.790 46.068 1.00 90.69 179 THR A C 1
ATOM 1232 O O . THR A 1 179 ? -16.603 -12.788 47.298 1.00 90.69 179 THR A O 1
ATOM 1235 N N . ASN A 1 180 ? -15.913 -11.856 45.378 1.00 88.50 180 ASN A N 1
ATOM 1236 C CA . ASN A 1 180 ? -15.260 -10.683 45.952 1.00 88.50 180 ASN A CA 1
ATOM 1237 C C . ASN A 1 180 ? -15.088 -9.589 44.878 1.00 88.50 180 ASN A C 1
ATOM 1239 O O . ASN A 1 180 ? -15.406 -9.795 43.711 1.00 88.50 180 ASN A O 1
ATOM 1243 N N . ARG A 1 181 ? -14.535 -8.430 45.259 1.00 87.50 181 ARG A N 1
ATOM 1244 C CA . ARG A 1 181 ? -14.398 -7.256 44.373 1.00 87.50 181 ARG A CA 1
ATOM 1245 C C . ARG A 1 181 ? -13.470 -7.428 43.160 1.00 87.50 181 ARG A C 1
ATOM 1247 O O . ARG A 1 181 ? -13.450 -6.545 42.318 1.00 87.50 181 ARG A O 1
ATOM 1254 N N . THR A 1 182 ? -12.656 -8.482 43.097 1.00 90.94 182 THR A N 1
ATOM 1255 C CA . THR A 1 182 ? -11.691 -8.713 42.002 1.00 90.94 182 THR A CA 1
ATOM 1256 C C . THR A 1 182 ? -12.047 -9.905 41.121 1.00 90.94 182 THR A C 1
ATOM 1258 O O . THR A 1 182 ? -11.398 -10.117 40.104 1.00 90.94 182 THR A O 1
ATOM 1261 N N . VAL A 1 183 ? -13.036 -10.704 41.520 1.00 87.75 183 VAL A N 1
ATOM 1262 C CA . VAL A 1 183 ? -13.491 -11.888 40.788 1.00 87.75 183 VAL A CA 1
ATOM 1263 C C . VAL A 1 183 ? -14.949 -11.643 40.446 1.00 87.75 183 VAL A C 1
ATOM 1265 O O . VAL A 1 183 ? -15.813 -11.917 41.268 1.00 87.75 183 VAL A O 1
ATOM 1268 N N . ALA A 1 184 ? -15.191 -11.036 39.288 1.00 90.56 184 ALA A N 1
ATOM 1269 C CA . ALA A 1 184 ? -16.504 -10.782 38.705 1.00 90.56 184 ALA A CA 1
ATOM 1270 C C . ALA A 1 184 ? -16.325 -10.514 37.205 1.00 90.56 184 ALA A C 1
ATOM 1272 O O . ALA A 1 184 ? -15.275 -10.019 36.795 1.00 90.56 184 ALA A O 1
ATOM 1273 N N . SER A 1 185 ? -17.364 -10.762 36.408 1.00 94.12 185 SER A N 1
ATOM 1274 C CA . SER A 1 185 ? -17.369 -10.440 34.975 1.00 94.12 185 SER A CA 1
ATOM 1275 C C . SER A 1 185 ? -17.222 -8.936 34.702 1.00 94.12 185 SER A C 1
ATOM 1277 O O . SER A 1 185 ? -16.663 -8.528 33.687 1.00 94.12 185 SER A O 1
ATOM 1279 N N . VAL A 1 186 ? -17.682 -8.100 35.638 1.00 95.00 186 VAL A N 1
ATOM 1280 C CA . VAL A 1 186 ? -17.479 -6.649 35.641 1.00 95.00 186 VAL A CA 1
ATOM 1281 C C . VAL A 1 186 ? -16.884 -6.233 36.983 1.00 95.00 186 VAL A C 1
ATOM 1283 O O . VAL A 1 186 ? -17.506 -6.415 38.029 1.00 95.00 186 VAL A O 1
ATOM 1286 N N . VAL A 1 187 ? -15.696 -5.627 36.948 1.00 94.56 187 VAL A N 1
ATOM 1287 C CA . VAL A 1 187 ? -15.022 -5.042 38.114 1.00 94.56 187 VAL A CA 1
ATOM 1288 C C . VAL A 1 187 ? -14.813 -3.553 37.866 1.00 94.56 187 VAL A C 1
ATOM 1290 O O . VAL A 1 187 ? -14.183 -3.162 36.887 1.00 94.56 187 VAL A O 1
ATOM 1293 N N . THR A 1 188 ? -15.306 -2.713 38.774 1.00 94.19 188 THR A N 1
ATOM 1294 C CA . THR A 1 188 ? -15.071 -1.266 38.745 1.00 94.19 188 THR A CA 1
ATOM 1295 C C . THR A 1 188 ? -14.237 -0.854 39.953 1.00 94.19 188 THR A C 1
ATOM 1297 O O . THR A 1 188 ? -14.587 -1.154 41.091 1.00 94.19 188 THR A O 1
ATOM 1300 N N . TYR A 1 189 ? -13.133 -0.139 39.723 1.00 91.88 189 TYR A N 1
ATOM 1301 C CA . TYR A 1 189 ? -12.349 0.457 40.815 1.00 91.88 189 TYR A CA 1
ATOM 1302 C C . TYR A 1 189 ? -13.029 1.699 41.415 1.00 91.88 189 TYR A C 1
ATOM 1304 O O . TYR A 1 189 ? -12.799 2.028 42.576 1.00 91.88 189 TYR A O 1
ATOM 1312 N N . GLY A 1 190 ? -13.859 2.387 40.623 1.00 92.56 190 GLY A N 1
ATOM 1313 C CA . GLY A 1 190 ? -14.756 3.448 41.079 1.00 92.56 190 GLY A CA 1
ATOM 1314 C C . GLY A 1 190 ? -16.166 2.932 41.384 1.00 92.56 190 GLY A C 1
ATOM 1315 O O . GLY A 1 190 ? -16.421 1.728 41.400 1.00 92.56 190 GLY A O 1
ATOM 1316 N N . GLY A 1 191 ? -17.095 3.863 41.601 1.00 92.12 191 GLY A N 1
ATOM 1317 C CA . GLY A 1 191 ? -18.514 3.539 41.750 1.00 92.12 191 GLY A CA 1
ATOM 1318 C C . GLY A 1 191 ? -19.169 3.108 40.434 1.00 92.12 191 GLY A C 1
ATOM 1319 O O . GLY A 1 191 ? -18.682 3.419 39.347 1.00 92.12 191 GLY A O 1
ATOM 1320 N N . LEU A 1 192 ? -20.314 2.438 40.551 1.00 95.12 192 LEU A N 1
ATOM 1321 C CA . LEU A 1 192 ? -21.190 2.102 39.433 1.00 95.12 192 LEU A CA 1
ATOM 1322 C C . LEU A 1 192 ? -22.438 2.989 39.490 1.00 95.12 192 LEU A C 1
ATOM 1324 O O . LEU A 1 192 ? -23.230 2.897 40.424 1.00 95.12 192 LEU A O 1
ATOM 1328 N N . GLY A 1 193 ? -22.612 3.854 38.492 1.00 93.25 193 GLY A N 1
ATOM 1329 C CA . GLY A 1 193 ? -23.821 4.662 38.342 1.00 93.25 193 GLY A CA 1
ATOM 1330 C C . GLY A 1 193 ? -24.860 3.942 37.489 1.00 93.25 193 GLY A C 1
ATOM 1331 O O . GLY A 1 193 ? -24.563 3.557 36.361 1.00 93.25 193 GLY A O 1
ATOM 1332 N N . VAL A 1 194 ? -26.089 3.803 37.993 1.00 96.38 194 VAL A N 1
ATOM 1333 C CA . VAL A 1 194 ? -27.218 3.256 37.225 1.00 96.38 194 VAL A CA 1
ATOM 1334 C C . VAL A 1 194 ? -28.376 4.247 37.263 1.00 96.38 194 VAL A C 1
ATOM 1336 O O . VAL A 1 194 ? -28.939 4.527 38.315 1.00 96.38 194 VAL A O 1
ATOM 1339 N N . ALA A 1 195 ? -28.722 4.812 36.105 1.00 96.06 195 ALA A N 1
ATOM 1340 C CA . ALA A 1 195 ? -29.752 5.853 36.003 1.00 96.06 195 ALA A CA 1
ATOM 1341 C C . ALA A 1 195 ? -31.192 5.307 36.009 1.00 96.06 195 ALA A C 1
ATOM 1343 O O . ALA A 1 195 ? -32.153 6.058 36.177 1.00 96.06 195 ALA A O 1
ATOM 1344 N N . LYS A 1 196 ? -31.355 4.009 35.744 1.00 95.56 196 LYS A N 1
ATOM 1345 C CA . LYS A 1 196 ? -32.642 3.305 35.695 1.00 95.56 196 LYS A CA 1
ATOM 1346 C C . LYS A 1 196 ? -32.631 2.150 36.693 1.00 95.56 196 LYS A C 1
ATOM 1348 O O . LYS A 1 196 ? -31.707 2.018 37.485 1.00 95.56 196 LYS A O 1
ATOM 1353 N N . ALA A 1 197 ? -33.682 1.339 36.680 1.00 95.38 197 ALA A N 1
ATOM 1354 C CA . ALA A 1 197 ? -33.756 0.170 37.540 1.00 95.38 197 ALA A CA 1
ATOM 1355 C C . ALA A 1 197 ? -32.604 -0.803 37.247 1.00 95.38 197 ALA A C 1
ATOM 1357 O O . ALA A 1 197 ? -32.315 -1.103 36.088 1.00 95.38 197 ALA A O 1
ATOM 1358 N N . SER A 1 198 ? -32.004 -1.324 38.312 1.00 96.12 198 SER A N 1
ATOM 1359 C CA . SER A 1 198 ? -31.115 -2.482 38.263 1.00 96.12 198 SER A CA 1
ATOM 1360 C C . SER A 1 198 ? -31.922 -3.743 38.560 1.00 96.12 198 SER A C 1
ATOM 1362 O O . SER A 1 198 ? -32.766 -3.739 39.458 1.00 96.12 198 SER A O 1
ATOM 1364 N N . PHE A 1 199 ? -31.655 -4.827 37.834 1.00 96.19 199 PHE A N 1
ATOM 1365 C CA . PHE A 1 199 ? -32.240 -6.139 38.102 1.00 96.19 199 PHE A CA 1
ATOM 1366 C C . PHE A 1 199 ? -31.150 -7.109 38.555 1.00 96.19 199 PHE A C 1
ATOM 1368 O O . PHE A 1 199 ? -30.164 -7.309 37.849 1.00 96.19 199 PHE A O 1
ATOM 1375 N N . PHE A 1 200 ? -31.352 -7.734 39.713 1.00 95.25 200 PHE A N 1
ATOM 1376 C CA . PHE A 1 200 ? -30.456 -8.746 40.264 1.00 95.25 200 PHE A CA 1
ATOM 1377 C C . PHE A 1 200 ? -31.229 -10.056 40.392 1.00 95.25 200 PHE A C 1
ATOM 1379 O O . PHE A 1 200 ? -32.121 -10.175 41.227 1.00 95.25 200 PHE A O 1
ATOM 1386 N N . GLY A 1 201 ? -30.913 -11.031 39.535 1.00 92.62 201 GLY A N 1
ATOM 1387 C CA . GLY A 1 201 ? -31.555 -12.351 39.567 1.00 92.62 201 GLY A CA 1
ATOM 1388 C C . GLY A 1 201 ? -31.051 -13.260 40.695 1.00 92.62 201 GLY A C 1
ATOM 1389 O O . GLY A 1 201 ? -31.691 -14.263 41.000 1.00 92.62 201 GLY A O 1
ATOM 1390 N N . GLY A 1 202 ? -29.911 -12.916 41.300 1.00 90.75 202 GLY A N 1
ATOM 1391 C CA . GLY A 1 202 ? -29.286 -13.636 42.409 1.00 90.75 202 GLY A CA 1
ATOM 1392 C C . GLY A 1 202 ? -29.219 -12.812 43.696 1.00 90.75 202 GLY A C 1
ATOM 1393 O O . GLY A 1 202 ? -29.821 -11.745 43.814 1.00 90.75 202 GLY A O 1
ATOM 1394 N N . VAL A 1 203 ? -28.464 -13.317 44.671 1.00 90.56 203 VAL A N 1
ATOM 1395 C CA . VAL A 1 203 ? -28.240 -12.634 45.952 1.00 90.56 203 VAL A CA 1
ATOM 1396 C C . VAL A 1 203 ? -27.370 -11.394 45.741 1.00 90.56 203 VAL A C 1
ATOM 1398 O O . VAL A 1 203 ? -26.312 -11.467 45.123 1.00 90.56 203 VAL A O 1
ATOM 1401 N N . MET A 1 204 ? -27.796 -10.264 46.303 1.00 93.12 204 MET A N 1
ATOM 1402 C CA . MET A 1 204 ? -26.953 -9.081 46.458 1.00 93.12 204 MET A CA 1
ATOM 1403 C C . MET A 1 204 ? -26.220 -9.157 47.800 1.00 93.12 204 MET A C 1
ATOM 1405 O O . MET A 1 204 ? -26.858 -9.236 48.850 1.00 93.12 204 MET A O 1
ATOM 1409 N N . THR A 1 205 ? -24.890 -9.089 47.766 1.00 90.94 205 THR A N 1
ATOM 1410 C CA . THR A 1 205 ? -24.039 -9.077 48.964 1.00 90.94 205 THR A CA 1
ATOM 1411 C C . THR A 1 205 ? -23.413 -7.699 49.138 1.00 90.94 205 THR A C 1
ATOM 1413 O O . THR A 1 205 ? -22.748 -7.201 48.233 1.00 90.94 205 THR A O 1
ATOM 1416 N N . ILE A 1 206 ? -23.588 -7.101 50.317 1.00 92.50 206 ILE A N 1
ATOM 1417 C CA . ILE A 1 206 ? -22.985 -5.823 50.708 1.00 92.50 206 ILE A CA 1
ATOM 1418 C C . ILE A 1 206 ? -22.043 -6.106 51.875 1.00 92.50 206 ILE A C 1
ATOM 1420 O O . ILE A 1 206 ? -22.475 -6.613 52.906 1.00 92.50 206 ILE A O 1
ATOM 1424 N N . THR A 1 207 ? -20.753 -5.821 51.698 1.00 90.19 207 THR A N 1
ATOM 1425 C CA . THR A 1 207 ? -19.706 -6.151 52.684 1.00 90.19 207 THR A CA 1
ATOM 1426 C C . THR A 1 207 ? -19.210 -4.945 53.475 1.00 90.19 207 THR A C 1
ATOM 1428 O O . THR A 1 207 ? -18.234 -5.067 54.205 1.00 90.19 207 THR A O 1
ATOM 1431 N N . ASP A 1 208 ? -19.790 -3.766 53.267 1.00 91.06 208 ASP A N 1
ATOM 1432 C CA . ASP A 1 208 ? -19.447 -2.591 54.062 1.00 91.06 208 ASP A CA 1
ATOM 1433 C C . ASP A 1 208 ? -19.890 -2.818 55.520 1.00 91.06 208 ASP A C 1
ATOM 1435 O O . ASP A 1 208 ? -21.003 -3.272 55.784 1.00 91.06 208 ASP A O 1
ATOM 1439 N N . GLU A 1 209 ? -18.993 -2.550 56.469 1.00 93.25 209 GLU A N 1
ATOM 1440 C CA . GLU A 1 209 ? -19.218 -2.731 57.908 1.00 93.25 209 GLU A CA 1
ATOM 1441 C C . GLU A 1 209 ? -19.736 -1.449 58.586 1.00 93.25 209 GLU A C 1
ATOM 1443 O O . GLU A 1 209 ? -19.938 -1.413 59.804 1.00 93.25 209 GLU A O 1
ATOM 1448 N N . THR A 1 210 ? -19.961 -0.380 57.817 1.00 94.00 210 THR A N 1
ATOM 1449 C CA . THR A 1 210 ? -20.455 0.899 58.328 1.00 94.00 210 THR A CA 1
ATOM 1450 C C . THR A 1 210 ? -21.847 0.722 58.935 1.00 94.00 210 THR A C 1
ATOM 1452 O O . THR A 1 210 ? -22.828 0.451 58.237 1.00 94.00 210 THR A O 1
ATOM 1455 N N . GLN A 1 211 ? -21.951 0.906 60.255 1.00 89.75 211 GLN A N 1
ATOM 1456 C CA . GLN A 1 211 ? -23.234 0.874 60.955 1.00 89.75 211 GLN A CA 1
ATOM 1457 C C . GLN A 1 211 ? -24.104 2.073 60.564 1.00 89.75 211 GLN A C 1
ATOM 1459 O O . GLN A 1 211 ? -23.639 3.213 60.528 1.00 89.75 211 GLN A O 1
ATOM 1464 N N . SER A 1 212 ? -25.393 1.817 60.335 1.00 93.25 212 SER A N 1
ATOM 1465 C CA . SER A 1 212 ? -26.389 2.871 60.148 1.00 93.25 212 SER A CA 1
ATOM 1466 C C . SER A 1 212 ? -26.644 3.593 61.471 1.00 93.25 212 SER A C 1
ATOM 1468 O O . SER A 1 212 ? -27.176 3.015 62.418 1.00 93.25 212 SER A O 1
ATOM 1470 N N . THR A 1 213 ? -26.307 4.877 61.521 1.00 92.62 213 THR A N 1
ATOM 1471 C CA . THR A 1 213 ? -26.548 5.768 62.672 1.00 92.62 213 THR A CA 1
ATOM 1472 C C . THR A 1 213 ? -27.582 6.852 62.369 1.00 92.62 213 THR A C 1
ATOM 1474 O O . THR A 1 213 ? -28.054 7.531 63.279 1.00 92.62 213 THR A O 1
ATOM 1477 N N . SER A 1 214 ? -27.950 7.012 61.097 1.00 89.50 214 SER A N 1
ATOM 1478 C CA . SER A 1 214 ? -28.960 7.939 60.590 1.00 89.50 214 SER A CA 1
ATOM 1479 C C . SER A 1 214 ? -29.436 7.467 59.206 1.00 89.50 214 SER A C 1
ATOM 1481 O O . SER A 1 214 ? -28.752 6.646 58.601 1.00 89.50 214 SER A O 1
ATOM 1483 N N . PRO A 1 215 ? -30.541 8.000 58.652 1.00 86.12 215 PRO A N 1
ATOM 1484 C CA . PRO A 1 215 ? -31.040 7.588 57.334 1.00 86.12 215 PRO A CA 1
ATOM 1485 C C . PRO A 1 215 ? -30.056 7.740 56.158 1.00 86.12 215 PRO A C 1
ATOM 1487 O O . PRO A 1 215 ? -30.240 7.074 55.150 1.00 86.12 215 PRO A O 1
ATOM 1490 N N . GLY A 1 216 ? -29.029 8.593 56.273 1.00 87.25 216 GLY A N 1
ATOM 1491 C CA . GLY A 1 216 ? -28.015 8.820 55.232 1.00 87.25 216 GLY A CA 1
ATOM 1492 C C . GLY A 1 216 ? -26.682 8.100 55.472 1.00 87.25 216 GLY A C 1
ATOM 1493 O O . GLY A 1 216 ? -25.700 8.403 54.799 1.00 87.25 216 GLY A O 1
ATOM 1494 N N . THR A 1 217 ? -26.597 7.211 56.468 1.00 89.56 217 THR A N 1
ATOM 1495 C CA . THR A 1 217 ? -25.364 6.486 56.806 1.00 89.56 217 THR A CA 1
ATOM 1496 C C . THR A 1 217 ? -25.594 4.981 56.847 1.00 89.56 217 THR A C 1
ATOM 1498 O O . THR A 1 217 ? -26.675 4.514 57.189 1.00 89.56 217 THR A O 1
ATOM 1501 N N . GLY A 1 218 ? -24.551 4.212 56.542 1.00 91.00 218 GLY A N 1
ATOM 1502 C CA . GLY A 1 218 ? -24.560 2.755 56.630 1.00 91.00 218 GLY A CA 1
ATOM 1503 C C . GLY A 1 218 ? -24.070 2.084 55.352 1.00 91.00 218 GLY A C 1
ATOM 1504 O O . GLY A 1 218 ? -23.886 2.732 54.327 1.00 91.00 218 GLY A O 1
ATOM 1505 N N . ALA A 1 219 ? -23.895 0.768 55.429 1.00 91.12 219 ALA A N 1
ATOM 1506 C CA . ALA A 1 219 ? -23.488 -0.086 54.314 1.00 91.12 219 ALA A CA 1
ATOM 1507 C C . ALA A 1 219 ? -24.436 -0.031 53.098 1.00 91.12 219 ALA A C 1
ATOM 1509 O O . ALA A 1 219 ? -24.024 -0.245 51.960 1.00 91.12 219 ALA A O 1
ATOM 1510 N N . LEU A 1 220 ? -25.716 0.251 53.351 1.00 92.12 220 LEU A N 1
ATOM 1511 C CA . LEU A 1 220 ? -26.739 0.515 52.348 1.00 92.12 220 LEU A CA 1
ATOM 1512 C C . LEU A 1 220 ? -27.528 1.748 52.779 1.00 92.12 220 LEU A C 1
ATOM 1514 O O . LEU A 1 220 ? -28.110 1.760 53.862 1.00 92.12 220 LEU A O 1
ATOM 1518 N N . VAL A 1 221 ? -27.579 2.749 51.907 1.00 89.00 221 VAL A N 1
ATOM 1519 C CA . VAL A 1 221 ? -28.371 3.967 52.091 1.00 89.00 221 VAL A CA 1
ATOM 1520 C C . VAL A 1 221 ? -29.455 3.993 51.019 1.00 89.00 221 VAL A C 1
ATOM 1522 O O . VAL A 1 221 ? -29.165 3.824 49.836 1.00 89.00 221 VAL A O 1
ATOM 1525 N N . VAL A 1 222 ? -30.707 4.175 51.436 1.00 89.00 222 VA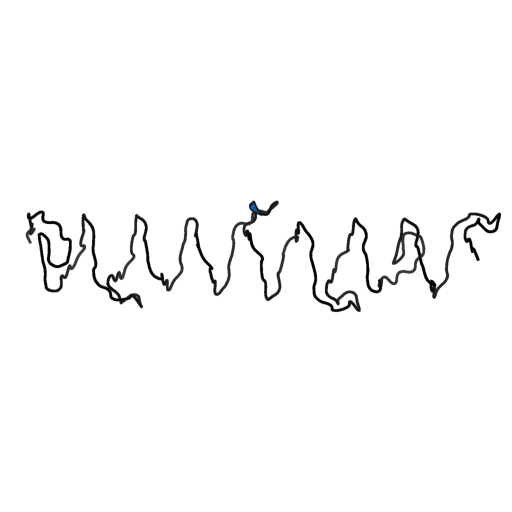L A N 1
ATOM 1526 C CA . VAL A 1 222 ? -31.868 4.263 50.542 1.00 89.00 222 VAL A CA 1
ATOM 1527 C C . VAL A 1 222 ? -32.529 5.613 50.778 1.00 89.00 222 VAL A C 1
ATOM 1529 O O . VAL A 1 222 ? -33.123 5.834 51.830 1.00 89.00 222 VAL A O 1
ATOM 1532 N N . GLU A 1 223 ? -32.408 6.512 49.805 1.00 83.12 223 GLU A N 1
ATOM 1533 C CA . GLU A 1 223 ? -33.020 7.842 49.845 1.00 83.12 223 GLU A CA 1
ATOM 1534 C C . GLU A 1 223 ? -34.288 7.857 48.980 1.00 83.12 223 GLU A C 1
ATOM 1536 O O . GLU A 1 223 ? -34.259 7.429 47.822 1.00 83.12 223 GLU A O 1
ATOM 1541 N N . GLY A 1 224 ? -35.405 8.324 49.548 1.00 71.38 224 GLY A N 1
ATOM 1542 C CA . GLY A 1 224 ? -36.713 8.368 48.887 1.00 71.38 224 GLY A CA 1
ATOM 1543 C C . GLY A 1 224 ? -37.841 8.782 49.817 1.00 71.38 224 GLY A C 1
ATOM 1544 O O . GLY A 1 224 ? -37.827 8.340 50.987 1.00 71.38 224 GLY A O 1
#

Secondary structure (DSSP, 8-state):
------------SSTT-SS---SS----SS----SS----------SSTT-SS---SS----SS----SS----SS----SSPPP-SS----SS-------PPPSSTTTSSS--SS----SS----SS----SS-------PPPSSTT-SS---SS----SS----SS-----------BTTBSSS--SS----SS----SS----------SSTT-SSS----

Sequence (224 aa):
GGVMTITDETQSTSPGTGALVVEGGLGVGKDTSIGGDLIVEGTAESNSIDTGSVVAYGGLGVAGQAYIGGDTVLEQNLDVYYGLNVGLATTLGRQVSMLDTTDATSISEAAVTLSGGMGVAKDVHIGGNLFVASGIQFTDTTDSTDKDTGALVLEGGLGVELSTNLGGTLTVHDTTDATNRTVASVVTYGGLGVAKASFFGGVMTITDETQSTSPGTGALVVEG

Foldseek 3Di:
DDDDDQDFQWDDPDQVTDSDHDPDDDDDPDDDDDPDDDDFPWPWDDPDLVTDRDHDPDDDDDPDDDDDPDDDDDPDDDDDPDDDDDPDDDDDPDDDDFDDPDDDPDQVPDSDHDPDDDDDPDDDDDPDDDDDPDDDDFPWPWDDPDQVDDSDHDPDDDDDPDDDDDPDDDDQDDPFDDPDQPTDSDHDPDDDDDPDDDDDPDDDDQDDPWDDPDQCTDSDHDDD

Organism: NCBI:txid63592

pLDDT: mean 94.58, std 3.94, range [54.72, 98.0]

Radius of gyration: 39.69 Å; chains: 1; bounding box: 79×32×117 Å